Protein AF-A0AAD7F3V3-F1 (afdb_monomer)

Structure (mmCIF, N/CA/C/O backbone):
data_AF-A0AAD7F3V3-F1
#
_entry.id   AF-A0AAD7F3V3-F1
#
loop_
_atom_site.group_PDB
_atom_site.id
_atom_site.type_symbol
_atom_site.label_atom_id
_atom_site.label_alt_id
_atom_site.label_comp_id
_atom_site.label_asym_id
_atom_site.label_entity_id
_atom_site.label_seq_id
_atom_site.pdbx_PDB_ins_code
_atom_site.Cartn_x
_atom_site.Cartn_y
_atom_site.Cartn_z
_atom_site.occupancy
_atom_site.B_iso_or_equiv
_atom_site.auth_seq_id
_atom_site.auth_comp_id
_atom_site.auth_asym_id
_atom_site.auth_atom_id
_atom_site.pdbx_PDB_model_num
ATOM 1 N N . MET A 1 1 ? -8.382 -15.555 16.719 1.00 51.59 1 MET A N 1
ATOM 2 C CA . MET A 1 1 ? -8.514 -14.874 15.410 1.00 51.59 1 MET A CA 1
ATOM 3 C C . MET A 1 1 ? -9.989 -14.897 15.038 1.00 51.59 1 MET A C 1
ATOM 5 O O . MET A 1 1 ? -10.546 -15.983 14.987 1.00 51.59 1 MET A O 1
ATOM 9 N N . VAL A 1 2 ? -10.644 -13.742 14.883 1.00 50.00 2 VAL A N 1
ATOM 10 C CA . VAL A 1 2 ? -12.061 -13.703 14.480 1.00 50.00 2 VAL A CA 1
ATOM 11 C C . VAL A 1 2 ? -12.096 -13.757 12.959 1.00 50.00 2 VAL A C 1
ATOM 13 O O . VAL A 1 2 ? -11.713 -12.795 12.300 1.00 50.00 2 VAL A O 1
ATOM 16 N N . VAL A 1 3 ? -12.481 -14.906 12.408 1.00 60.19 3 VAL A N 1
ATOM 17 C CA . VAL A 1 3 ? -12.817 -15.009 10.986 1.00 60.19 3 VAL A CA 1
ATOM 18 C C . VAL A 1 3 ? -14.162 -14.300 10.828 1.00 60.19 3 VAL A C 1
ATOM 20 O O . VAL A 1 3 ? -15.109 -14.680 11.523 1.00 60.19 3 VAL A O 1
ATOM 23 N N . PRO A 1 4 ? -14.272 -13.238 10.011 1.00 61.53 4 PRO A N 1
ATOM 24 C CA . PRO A 1 4 ? -15.560 -12.595 9.810 1.00 61.53 4 PRO A CA 1
ATOM 25 C C . PRO A 1 4 ? -16.549 -13.609 9.258 1.00 61.53 4 PRO A C 1
ATOM 27 O O . PRO A 1 4 ? -16.180 -14.497 8.492 1.00 61.53 4 PRO A O 1
ATOM 30 N N . ASN A 1 5 ? -17.806 -13.476 9.674 1.00 68.00 5 ASN A N 1
ATOM 31 C CA . ASN A 1 5 ? -18.867 -14.352 9.214 1.00 68.00 5 ASN A CA 1
ATOM 32 C C . ASN A 1 5 ? -19.042 -14.165 7.699 1.00 68.00 5 ASN A C 1
ATOM 34 O O . ASN A 1 5 ? -19.614 -13.175 7.237 1.00 68.00 5 ASN A O 1
ATOM 38 N N . VAL A 1 6 ? -18.487 -15.116 6.955 1.00 67.06 6 VAL A N 1
ATOM 39 C CA . VAL A 1 6 ? -18.359 -15.076 5.501 1.00 67.06 6 VAL A CA 1
ATOM 40 C C . VAL A 1 6 ? -19.720 -15.086 4.815 1.00 67.06 6 VAL A C 1
ATOM 42 O O . VAL A 1 6 ? -19.888 -14.469 3.766 1.00 67.06 6 VAL A O 1
ATOM 45 N N . ASP A 1 7 ? -20.711 -15.696 5.463 1.00 69.44 7 ASP A N 1
ATOM 46 C CA . ASP A 1 7 ? -22.065 -15.879 4.941 1.00 69.44 7 ASP A CA 1
ATOM 47 C C . ASP A 1 7 ? -22.829 -14.553 4.800 1.00 69.44 7 ASP A C 1
ATOM 49 O O . ASP A 1 7 ? -23.869 -14.491 4.147 1.00 69.44 7 ASP A O 1
ATOM 53 N N . LYS A 1 8 ? -22.318 -13.467 5.397 1.00 70.31 8 LYS A N 1
ATOM 54 C CA . LYS A 1 8 ? -22.903 -12.120 5.299 1.00 70.31 8 LYS A CA 1
ATOM 55 C C . LYS A 1 8 ? -22.307 -11.267 4.180 1.00 70.31 8 LYS A C 1
ATOM 57 O O . LYS A 1 8 ? -22.739 -10.128 3.993 1.00 70.31 8 LYS A O 1
ATOM 62 N N . LEU A 1 9 ? -21.308 -11.768 3.456 1.00 67.94 9 LEU A N 1
ATOM 63 C CA . LEU A 1 9 ? -20.655 -11.007 2.396 1.00 67.94 9 LEU A CA 1
ATOM 64 C C . LEU A 1 9 ? -21.449 -11.153 1.098 1.00 67.94 9 LEU A C 1
ATOM 66 O O . LEU A 1 9 ? -21.538 -12.223 0.509 1.00 67.94 9 LEU A O 1
ATOM 70 N N . THR A 1 10 ? -22.036 -10.047 0.649 1.00 70.81 10 THR A N 1
ATOM 71 C CA . THR A 1 10 ? -22.870 -9.997 -0.562 1.00 70.81 10 THR A CA 1
ATOM 72 C C . THR A 1 10 ? -22.063 -9.919 -1.856 1.00 70.81 10 THR A C 1
ATOM 74 O O . THR A 1 10 ? -22.628 -10.055 -2.939 1.00 70.81 10 THR A O 1
ATOM 77 N N . VAL A 1 11 ? -20.750 -9.695 -1.765 1.00 69.56 11 VAL A N 1
ATOM 78 C CA . VAL A 1 11 ? -19.864 -9.570 -2.923 1.00 69.56 11 VAL A CA 1
ATOM 79 C C . VAL A 1 11 ? -19.000 -10.820 -3.035 1.00 69.56 11 VAL A C 1
ATOM 81 O O . VAL A 1 11 ? -18.334 -11.168 -2.061 1.00 69.56 11 VAL A O 1
ATOM 84 N N . PRO A 1 12 ? -18.970 -11.487 -4.202 1.00 69.44 12 PRO A N 1
ATOM 85 C CA . PRO A 1 12 ? -18.077 -12.612 -4.412 1.00 69.44 12 PRO A CA 1
ATOM 86 C C . PRO A 1 12 ? -16.629 -12.115 -4.432 1.00 69.44 12 PRO A C 1
ATOM 88 O O . PRO A 1 12 ? -16.269 -11.251 -5.230 1.00 69.44 12 PRO A O 1
ATOM 91 N N . PHE A 1 13 ? -15.784 -12.678 -3.575 1.00 72.44 13 PHE A N 1
ATOM 92 C CA . PHE A 1 13 ? -14.337 -12.500 -3.648 1.00 72.44 13 PHE A CA 1
ATOM 93 C C . PHE A 1 13 ? -13.635 -13.844 -3.493 1.00 72.44 13 PHE A C 1
ATOM 95 O O . PHE A 1 13 ? -14.134 -14.769 -2.852 1.00 72.44 13 PHE A O 1
ATOM 102 N N . THR A 1 14 ? -12.471 -13.963 -4.122 1.00 72.50 14 THR A N 1
ATOM 103 C CA . THR A 1 14 ? -11.704 -15.206 -4.120 1.00 72.50 14 THR A CA 1
ATOM 104 C C . THR A 1 14 ? -11.003 -15.395 -2.779 1.00 72.50 14 THR A C 1
ATOM 106 O O . THR A 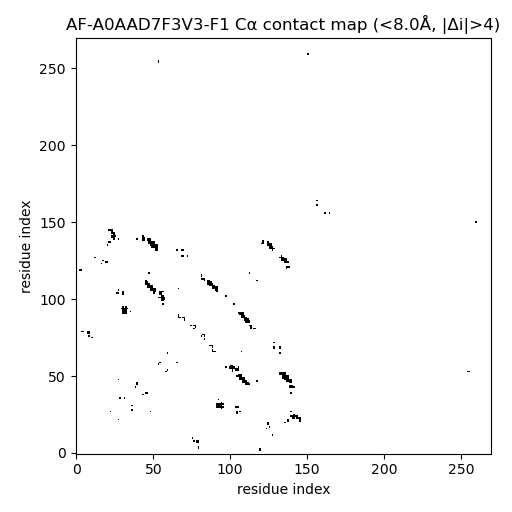1 14 ? -10.124 -14.613 -2.413 1.00 72.50 14 THR A O 1
ATOM 109 N N . PHE A 1 15 ? -11.333 -16.482 -2.085 1.00 69.56 15 PHE A N 1
ATOM 110 C CA . PHE A 1 15 ? -10.556 -16.982 -0.954 1.00 69.56 15 PHE A CA 1
ATOM 111 C C . PHE A 1 15 ? -9.360 -17.773 -1.471 1.00 69.56 15 PHE A C 1
ATOM 113 O O . PHE A 1 15 ? -9.452 -18.972 -1.722 1.00 69.56 15 PHE A O 1
ATOM 120 N N . ALA A 1 16 ? -8.237 -17.090 -1.660 1.00 73.44 16 ALA A N 1
ATOM 121 C CA . ALA A 1 16 ? -6.978 -17.722 -2.021 1.00 73.44 16 ALA A CA 1
ATOM 122 C C . ALA A 1 16 ? -5.858 -17.239 -1.099 1.00 73.44 16 ALA A C 1
ATOM 124 O O . ALA A 1 16 ? -5.823 -16.078 -0.690 1.00 73.44 16 ALA A O 1
ATOM 125 N N . ILE A 1 17 ? -4.939 -18.150 -0.781 1.00 69.69 17 ILE A N 1
ATOM 126 C CA . ILE A 1 17 ? -3.721 -17.833 -0.042 1.00 69.69 17 ILE A CA 1
ATOM 127 C C . ILE A 1 17 ? -2.696 -17.353 -1.064 1.00 69.69 17 ILE A C 1
ATOM 129 O O . ILE A 1 17 ? -2.211 -18.133 -1.882 1.00 69.69 17 ILE A O 1
ATOM 133 N N . TYR A 1 18 ? -2.373 -16.066 -1.018 1.00 76.19 18 TYR A N 1
ATOM 134 C CA . TYR A 1 18 ? -1.285 -15.496 -1.804 1.00 76.19 18 TYR A CA 1
ATOM 135 C C . TYR A 1 18 ? -0.019 -15.393 -0.946 1.00 76.19 18 TYR A C 1
ATOM 137 O O . TYR A 1 18 ? -0.123 -15.177 0.267 1.00 76.19 18 TYR A O 1
ATOM 145 N N . PRO A 1 19 ? 1.184 -15.525 -1.540 1.00 79.12 19 PRO A N 1
ATOM 146 C CA . PRO A 1 19 ? 2.421 -15.186 -0.852 1.00 79.12 19 PRO A CA 1
ATOM 147 C C . PRO A 1 19 ? 2.334 -13.775 -0.281 1.00 79.12 19 PRO A C 1
ATOM 149 O O . PRO A 1 19 ? 1.867 -12.853 -0.958 1.00 79.12 19 PRO A O 1
ATOM 152 N N . ARG A 1 20 ? 2.787 -13.602 0.964 1.00 82.31 20 ARG A N 1
ATOM 153 C CA . ARG A 1 20 ? 2.720 -12.293 1.598 1.00 82.31 20 ARG A CA 1
ATOM 154 C C . ARG A 1 20 ? 3.702 -11.342 0.931 1.00 82.31 20 ARG A C 1
ATOM 156 O O . ARG A 1 20 ? 4.910 -11.533 0.998 1.00 82.31 20 ARG A O 1
ATOM 163 N N . VAL A 1 21 ? 3.175 -10.289 0.322 1.00 87.88 21 VAL A N 1
ATOM 164 C CA . VAL A 1 21 ? 3.951 -9.128 -0.108 1.00 87.88 21 VAL A CA 1
ATOM 165 C C . VAL A 1 21 ? 4.369 -8.321 1.113 1.00 87.88 21 VAL A C 1
ATOM 167 O O . VAL A 1 21 ? 3.545 -7.850 1.892 1.00 87.88 21 VAL A O 1
ATOM 170 N N . VAL A 1 22 ? 5.669 -8.160 1.283 1.00 89.25 22 VAL A N 1
ATOM 171 C CA . VAL A 1 22 ? 6.245 -7.429 2.404 1.00 89.25 22 VAL A CA 1
ATOM 172 C C . VAL A 1 22 ? 7.015 -6.255 1.815 1.00 89.25 22 VAL A C 1
ATOM 174 O O . VAL A 1 22 ? 7.929 -6.448 1.017 1.00 89.25 22 VAL A O 1
ATOM 177 N N . ILE A 1 23 ? 6.603 -5.033 2.157 1.00 91.56 23 ILE A N 1
ATOM 178 C CA . ILE A 1 23 ? 7.261 -3.798 1.717 1.00 91.56 23 ILE A CA 1
ATOM 179 C C . ILE A 1 23 ? 7.822 -3.115 2.968 1.00 91.56 23 ILE A C 1
ATOM 181 O O . ILE A 1 23 ? 7.042 -2.844 3.882 1.00 91.56 23 ILE A O 1
ATOM 185 N N . PRO A 1 24 ? 9.135 -2.820 3.031 1.00 93.69 24 PRO A N 1
ATOM 186 C CA . PRO A 1 24 ? 9.732 -2.183 4.196 1.00 93.69 24 PRO A CA 1
ATOM 187 C C . PRO A 1 24 ? 9.086 -0.836 4.494 1.00 93.69 24 PRO A C 1
ATOM 189 O O . PRO A 1 24 ? 8.730 -0.090 3.575 1.00 93.69 24 PRO A O 1
ATOM 192 N N . PHE A 1 25 ? 9.035 -0.474 5.773 1.00 95.44 25 PHE A N 1
ATOM 193 C CA . PHE A 1 25 ? 8.479 0.801 6.223 1.00 95.44 25 PHE A CA 1
ATOM 194 C C . PHE A 1 25 ? 9.089 2.004 5.493 1.00 95.44 25 PHE A C 1
ATOM 196 O O . PHE A 1 25 ? 8.363 2.854 4.983 1.00 95.44 25 PHE A O 1
ATOM 203 N N . GLY A 1 26 ? 10.418 2.041 5.347 1.00 93.88 26 GLY A N 1
ATOM 204 C CA . GLY A 1 26 ? 11.096 3.098 4.591 1.00 93.88 26 GLY A CA 1
ATOM 205 C C . GLY A 1 26 ? 10.637 3.180 3.130 1.00 93.88 26 GLY A C 1
ATOM 206 O O . GLY A 1 26 ? 10.378 4.270 2.626 1.00 93.88 26 GLY A O 1
ATOM 207 N N . ALA A 1 27 ? 10.453 2.033 2.471 1.00 92.38 27 ALA A N 1
ATOM 208 C CA . ALA A 1 27 ? 10.020 1.976 1.077 1.00 92.38 27 ALA A CA 1
ATOM 209 C C . ALA A 1 27 ? 8.575 2.464 0.890 1.00 92.38 27 ALA A C 1
ATOM 211 O O . ALA A 1 27 ? 8.305 3.175 -0.078 1.00 92.38 27 ALA A O 1
ATOM 212 N N . LEU A 1 28 ? 7.672 2.160 1.831 1.00 94.00 28 LEU A N 1
ATOM 213 C CA . LEU A 1 28 ? 6.306 2.699 1.824 1.00 94.00 28 LEU A CA 1
ATOM 214 C C . LEU A 1 28 ? 6.299 4.234 1.947 1.00 94.00 28 LEU A C 1
ATOM 216 O O . LEU A 1 28 ? 5.485 4.911 1.324 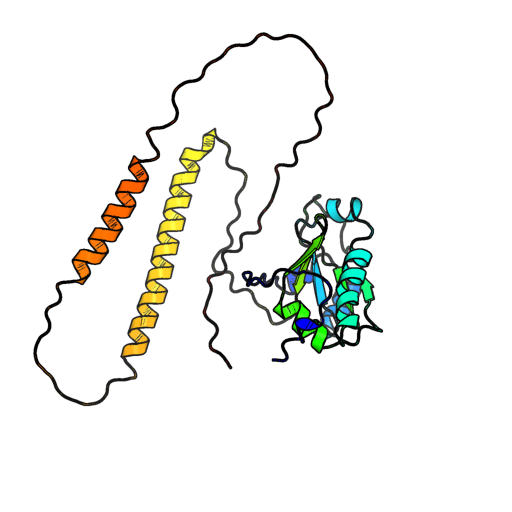1.00 94.00 28 LEU A O 1
ATOM 220 N N . LEU A 1 29 ? 7.224 4.810 2.715 1.00 95.12 29 LEU A N 1
ATOM 221 C CA . LEU A 1 29 ? 7.259 6.253 2.975 1.00 95.12 29 LEU A CA 1
ATOM 222 C C . LEU A 1 29 ? 8.015 7.074 1.919 1.00 95.12 29 LEU A C 1
ATOM 224 O O . LEU A 1 29 ? 7.888 8.300 1.908 1.00 95.12 29 LEU A O 1
ATOM 228 N N . ASN A 1 30 ? 8.795 6.438 1.040 1.00 92.00 30 ASN A N 1
ATOM 229 C CA . ASN A 1 30 ? 9.709 7.130 0.122 1.00 92.00 30 ASN A CA 1
ATOM 230 C C . ASN A 1 30 ? 9.020 8.163 -0.783 1.00 92.00 30 ASN A C 1
ATOM 232 O O . ASN A 1 30 ? 9.589 9.222 -1.048 1.00 92.00 30 ASN A O 1
ATOM 236 N N . ASN A 1 31 ? 7.789 7.885 -1.214 1.00 90.56 31 ASN A N 1
ATOM 237 C CA . ASN A 1 31 ? 7.046 8.756 -2.127 1.00 90.56 31 ASN A CA 1
ATOM 238 C C . ASN A 1 31 ? 6.122 9.759 -1.422 1.00 90.56 31 ASN A C 1
ATOM 240 O O . ASN A 1 31 ? 5.527 10.612 -2.084 1.00 90.56 31 ASN A O 1
ATOM 244 N N . LEU A 1 32 ? 6.013 9.696 -0.093 1.00 93.81 32 LEU A N 1
ATOM 245 C CA . LEU A 1 32 ? 5.119 10.552 0.679 1.00 93.81 32 LEU A CA 1
ATOM 246 C C . LEU A 1 32 ? 5.796 11.859 1.093 1.00 93.81 32 LEU A C 1
ATOM 248 O O . LEU A 1 32 ? 6.972 11.895 1.477 1.00 93.81 32 LEU A O 1
ATOM 252 N N . SER A 1 33 ? 5.015 12.937 1.074 1.00 95.50 33 SER A N 1
ATOM 253 C CA . SER A 1 33 ? 5.393 14.246 1.603 1.00 95.50 33 SER A CA 1
ATOM 254 C C . SER A 1 33 ? 5.891 14.136 3.042 1.00 95.50 33 SER A C 1
ATOM 256 O O . SER A 1 33 ? 5.522 13.222 3.787 1.00 95.50 33 SER A O 1
ATOM 258 N N . GLU A 1 34 ? 6.721 15.086 3.459 1.00 96.75 34 GLU A N 1
ATOM 259 C CA . GLU A 1 34 ? 7.261 15.109 4.818 1.00 96.75 34 GLU A CA 1
ATOM 260 C C . GLU A 1 34 ? 6.150 15.193 5.875 1.00 96.75 34 GLU A C 1
ATOM 262 O O . GLU A 1 34 ? 6.189 14.471 6.865 1.00 96.75 34 GLU A O 1
ATOM 267 N N . VAL A 1 35 ? 5.089 15.963 5.611 1.00 97.00 35 VAL A N 1
ATOM 268 C CA . VAL A 1 35 ? 3.927 16.081 6.506 1.00 97.00 35 VAL A CA 1
ATOM 269 C C . VAL A 1 35 ? 3.233 14.730 6.718 1.00 97.00 35 VAL A C 1
ATOM 271 O O . VAL A 1 35 ? 2.957 14.355 7.858 1.00 97.00 35 VAL A O 1
ATOM 274 N N . GLN A 1 36 ? 2.958 13.979 5.646 1.00 96.62 36 GLN A N 1
ATOM 275 C CA . GLN A 1 36 ? 2.353 12.643 5.759 1.00 96.62 36 GLN A CA 1
ATOM 276 C C . GLN A 1 36 ? 3.310 11.652 6.426 1.00 96.62 36 GLN A C 1
ATOM 278 O O . GLN A 1 36 ? 2.905 10.909 7.317 1.00 96.62 36 GLN A O 1
ATOM 283 N N . THR A 1 37 ? 4.587 11.691 6.041 1.00 97.06 37 THR A N 1
ATOM 284 C CA . THR A 1 37 ? 5.638 10.835 6.603 1.00 97.06 37 THR A CA 1
ATOM 285 C C . THR A 1 37 ? 5.745 11.016 8.117 1.00 97.06 37 THR A C 1
ATOM 287 O O . THR A 1 37 ? 5.760 10.030 8.848 1.00 97.06 37 THR A O 1
ATOM 290 N N . SER A 1 38 ? 5.777 12.258 8.603 1.00 97.88 38 SER A N 1
ATOM 291 C CA . SER A 1 38 ? 5.880 12.569 10.032 1.00 97.88 38 SER A CA 1
ATOM 292 C C . SER A 1 38 ? 4.649 12.114 10.815 1.00 97.88 38 SER A C 1
ATOM 294 O O . SER A 1 38 ? 4.797 11.547 11.896 1.00 97.88 38 SER A O 1
ATOM 296 N N . LYS A 1 39 ? 3.439 12.276 10.258 1.00 98.00 39 LYS A N 1
ATOM 297 C CA . LYS A 1 39 ? 2.202 11.767 10.878 1.00 98.00 39 LYS A CA 1
ATOM 298 C C . LYS A 1 39 ? 2.211 10.243 11.007 1.00 98.00 39 LYS A C 1
ATOM 300 O O . LYS A 1 39 ? 1.930 9.730 12.087 1.00 98.00 39 LYS A O 1
ATOM 305 N N . ILE A 1 40 ? 2.584 9.536 9.938 1.00 97.69 40 ILE A N 1
ATOM 306 C CA . ILE A 1 40 ? 2.642 8.068 9.937 1.00 97.69 40 ILE A CA 1
ATOM 307 C C . ILE A 1 40 ? 3.725 7.571 10.896 1.00 97.69 40 ILE A C 1
ATOM 309 O O . ILE A 1 40 ? 3.473 6.663 11.676 1.00 97.69 40 ILE A O 1
ATOM 313 N N . LYS A 1 41 ? 4.913 8.186 10.903 1.00 97.81 41 LYS A N 1
ATOM 314 C CA . LYS A 1 41 ? 5.986 7.825 11.844 1.00 97.81 41 LYS A CA 1
ATOM 315 C C . LYS A 1 41 ? 5.590 8.023 13.305 1.00 97.81 41 LYS A C 1
ATOM 317 O O . LYS A 1 41 ? 6.001 7.229 14.141 1.00 97.81 41 LYS A O 1
ATOM 322 N N . ALA A 1 42 ? 4.808 9.059 13.611 1.00 98.25 42 ALA A N 1
ATOM 323 C CA . ALA A 1 42 ? 4.367 9.326 14.976 1.00 98.25 42 ALA A CA 1
ATOM 324 C C . ALA A 1 42 ? 3.375 8.272 15.494 1.00 98.25 42 ALA A C 1
ATOM 326 O O . ALA A 1 42 ? 3.406 7.948 16.679 1.00 98.25 42 ALA A O 1
ATOM 327 N N . LYS A 1 43 ? 2.491 7.755 14.629 1.00 97.94 43 LYS A N 1
ATOM 328 C CA . LYS A 1 43 ? 1.453 6.778 14.999 1.00 97.94 43 LYS A CA 1
ATOM 329 C C . LYS A 1 43 ? 1.195 5.768 13.874 1.00 97.94 43 LYS A C 1
ATOM 331 O O . LYS A 1 43 ? 0.140 5.815 13.249 1.00 97.94 43 LYS A O 1
ATOM 336 N N . PRO A 1 44 ? 2.127 4.848 13.590 1.00 97.56 44 PRO A N 1
ATOM 337 C CA . PRO A 1 44 ? 2.044 3.992 12.404 1.00 97.56 44 PRO A CA 1
ATOM 338 C C . PRO A 1 44 ? 0.823 3.060 12.406 1.00 97.56 44 PRO A C 1
ATOM 340 O O . PRO A 1 44 ? 0.306 2.729 11.344 1.00 97.56 44 PRO A O 1
ATOM 343 N N . THR A 1 45 ? 0.317 2.693 13.585 1.00 96.94 45 THR A N 1
ATOM 344 C CA . THR A 1 45 ? -0.866 1.837 13.768 1.00 96.94 45 THR A CA 1
ATOM 345 C C . THR A 1 45 ? -2.184 2.487 13.358 1.00 96.94 45 THR A C 1
ATOM 347 O O . THR A 1 45 ? -3.143 1.767 13.089 1.00 96.94 45 THR A O 1
ATOM 350 N N . ASP A 1 46 ? -2.240 3.820 13.292 1.00 96.69 46 ASP A N 1
ATOM 351 C CA . ASP A 1 46 ? -3.455 4.570 12.937 1.00 96.69 46 ASP A CA 1
ATOM 352 C C . ASP A 1 46 ? -3.675 4.621 11.413 1.00 96.69 46 ASP A C 1
ATOM 354 O O . ASP A 1 46 ? -4.706 5.104 10.935 1.00 96.69 46 ASP A O 1
ATOM 358 N N . PHE A 1 47 ? -2.699 4.126 10.644 1.00 97.69 47 PHE A N 1
ATOM 359 C CA . PHE A 1 47 ? -2.685 4.157 9.190 1.00 97.69 47 PHE A CA 1
ATOM 360 C C . PHE A 1 47 ? -2.575 2.743 8.617 1.00 97.69 47 PHE A C 1
ATOM 362 O O . PHE A 1 47 ? -1.871 1.879 9.143 1.00 97.69 47 PHE A O 1
ATOM 369 N N . LEU A 1 48 ? -3.212 2.524 7.470 1.00 97.50 48 LEU A N 1
ATOM 370 C CA . LEU A 1 48 ? -3.005 1.338 6.643 1.00 97.50 48 LEU A CA 1
ATOM 371 C C . LEU A 1 48 ? -2.582 1.765 5.239 1.00 97.50 48 LEU A C 1
ATOM 373 O O . LEU A 1 48 ? -3.165 2.683 4.656 1.00 97.50 48 LEU A O 1
ATOM 377 N N . ALA A 1 49 ? -1.570 1.101 4.691 1.00 97.31 49 ALA A N 1
ATOM 378 C CA . ALA A 1 49 ? -1.142 1.305 3.318 1.00 97.31 49 ALA A CA 1
ATOM 379 C C . ALA A 1 49 ? -1.993 0.443 2.383 1.00 97.31 49 ALA A C 1
ATOM 381 O O . ALA A 1 49 ? -2.028 -0.779 2.507 1.00 97.31 49 ALA A O 1
ATOM 382 N N . ILE A 1 50 ? -2.642 1.080 1.418 1.00 96.69 50 ILE A N 1
ATOM 383 C CA . ILE A 1 50 ? -3.294 0.421 0.292 1.00 96.69 50 ILE A CA 1
ATOM 384 C C . ILE A 1 50 ? -2.379 0.602 -0.915 1.00 96.69 50 ILE A C 1
ATOM 386 O O . ILE A 1 50 ? -2.166 1.723 -1.364 1.00 96.69 50 ILE A O 1
ATOM 390 N N . VAL A 1 51 ? -1.804 -0.479 -1.428 1.00 95.06 51 VAL A N 1
ATOM 391 C CA . VAL A 1 51 ? -0.818 -0.466 -2.514 1.00 95.06 51 VAL A CA 1
ATOM 392 C C . VAL A 1 51 ? -1.451 -1.081 -3.756 1.00 95.06 51 VAL A C 1
ATOM 394 O O . VAL A 1 51 ? -1.499 -2.310 -3.856 1.00 95.06 51 VAL A O 1
ATOM 397 N N . PRO A 1 52 ? -1.979 -0.277 -4.695 1.00 94.25 52 PRO A N 1
ATOM 398 C CA . PRO A 1 52 ? -2.513 -0.828 -5.926 1.00 94.25 52 PRO A CA 1
ATOM 399 C C . PRO A 1 52 ? -1.433 -1.574 -6.729 1.00 94.25 52 PRO A C 1
ATOM 401 O O . PRO A 1 52 ? -0.235 -1.327 -6.598 1.00 94.25 52 PRO A O 1
ATOM 404 N N . HIS A 1 53 ? -1.846 -2.532 -7.549 1.00 89.81 53 HIS A N 1
ATOM 405 C CA . HIS A 1 53 ? -0.943 -3.261 -8.435 1.00 89.81 53 HIS A CA 1
ATOM 406 C C . HIS A 1 53 ? -0.685 -2.441 -9.696 1.00 89.81 53 HIS A C 1
ATOM 408 O O . HIS A 1 53 ? -1.526 -1.645 -10.111 1.00 89.81 53 HIS A O 1
ATOM 414 N N . SER A 1 54 ? 0.475 -2.660 -10.319 1.00 80.06 54 SER A N 1
ATOM 415 C CA . SER A 1 54 ? 0.888 -1.943 -11.535 1.00 80.06 54 SER A CA 1
ATOM 416 C C . SER A 1 54 ? 0.902 -0.418 -11.357 1.00 80.06 54 SER A C 1
ATOM 418 O O . SER A 1 54 ? 0.665 0.339 -12.299 1.00 80.06 54 SER A O 1
ATOM 420 N N . THR A 1 55 ? 1.170 0.043 -10.132 1.00 71.56 55 THR A N 1
ATOM 421 C CA . THR A 1 55 ? 1.163 1.469 -9.812 1.00 71.56 55 THR A CA 1
ATOM 422 C C . THR A 1 55 ? 2.364 2.192 -10.373 1.00 71.56 55 THR A C 1
ATOM 424 O O . THR A 1 55 ? 3.479 1.680 -10.406 1.00 71.56 55 THR A O 1
ATOM 427 N N . GLY A 1 56 ? 2.114 3.445 -10.710 1.00 81.88 56 GLY A N 1
ATOM 428 C CA . GLY A 1 56 ? 3.098 4.440 -11.067 1.00 81.88 56 GLY A CA 1
ATOM 429 C C . GLY A 1 56 ? 2.372 5.752 -11.319 1.00 81.88 56 GLY A C 1
ATOM 430 O O . GLY A 1 56 ? 1.152 5.847 -11.165 1.00 81.88 56 GLY A O 1
ATOM 431 N N . ARG A 1 57 ? 3.096 6.774 -11.763 1.00 84.62 57 ARG A N 1
ATOM 432 C CA . ARG A 1 57 ? 2.496 8.068 -12.103 1.00 84.62 57 ARG A CA 1
ATOM 433 C C . ARG A 1 57 ? 1.339 7.926 -13.099 1.00 84.62 57 ARG A C 1
ATOM 435 O O . ARG A 1 57 ? 0.320 8.593 -12.937 1.00 84.62 57 ARG A O 1
ATOM 442 N N . LEU A 1 58 ? 1.510 7.081 -14.119 1.00 86.44 58 LEU A N 1
ATOM 443 C CA . LEU A 1 58 ? 0.528 6.925 -15.195 1.00 86.44 58 LEU A CA 1
ATOM 444 C C . LEU A 1 58 ? -0.806 6.388 -14.663 1.00 86.44 58 LEU A C 1
ATOM 446 O O . LEU A 1 58 ? -1.860 6.919 -14.997 1.00 86.44 58 LEU A O 1
ATOM 450 N N . PHE A 1 59 ? -0.747 5.429 -13.737 1.00 89.00 59 PHE A N 1
ATOM 451 C CA . PHE A 1 59 ? -1.927 4.849 -13.102 1.00 89.00 59 PHE A CA 1
ATOM 452 C C . PHE A 1 59 ? -2.815 5.920 -12.443 1.00 89.00 59 PHE A C 1
ATOM 454 O O . PHE A 1 59 ? -4.016 5.966 -12.690 1.00 89.00 59 PHE A O 1
ATOM 461 N N . TYR A 1 60 ? -2.243 6.852 -11.672 1.00 88.56 60 TYR A N 1
ATOM 462 C CA . TYR A 1 60 ? -3.027 7.918 -11.021 1.00 88.56 60 TYR A CA 1
ATOM 463 C C . TYR A 1 60 ? -3.514 9.001 -11.987 1.00 88.56 60 TYR A C 1
ATOM 465 O O . TYR A 1 60 ? -4.485 9.701 -11.692 1.00 88.56 60 TYR A O 1
ATOM 473 N N . GLN A 1 61 ? -2.862 9.157 -13.140 1.00 89.69 61 GLN A N 1
ATOM 474 C CA . GLN A 1 61 ? -3.333 10.056 -14.193 1.00 89.69 61 GLN A CA 1
ATOM 475 C C . GLN A 1 61 ? -4.567 9.486 -14.898 1.00 89.69 61 GLN A C 1
ATOM 477 O O . GLN A 1 61 ? -5.515 10.232 -15.156 1.00 89.69 61 GLN A O 1
AT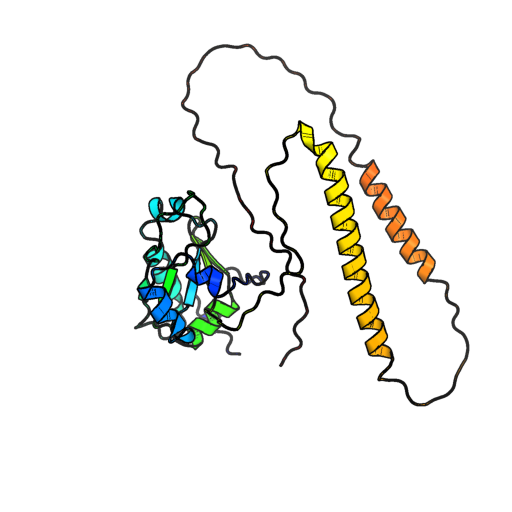OM 482 N N . GLU A 1 62 ? -4.564 8.179 -15.161 1.00 91.69 62 GLU A N 1
ATOM 483 C CA . GLU A 1 62 ? -5.659 7.450 -15.811 1.00 91.69 62 GLU A CA 1
ATOM 484 C C . GLU A 1 62 ? -6.813 7.133 -14.845 1.00 91.69 62 GLU A C 1
ATOM 486 O O . GLU A 1 62 ? -7.977 7.073 -15.251 1.00 91.69 62 GLU A O 1
ATOM 491 N N . HIS A 1 63 ? -6.516 6.980 -13.552 1.00 91.69 63 HIS A N 1
ATOM 492 C CA . HIS A 1 63 ? -7.467 6.561 -12.521 1.00 91.69 63 HIS A CA 1
ATOM 493 C C . HIS A 1 63 ? -7.503 7.538 -11.338 1.00 91.69 63 HIS A C 1
ATOM 495 O O . HIS A 1 63 ? -7.241 7.185 -10.185 1.00 91.69 63 HIS A O 1
ATOM 501 N N . LYS A 1 64 ? -7.886 8.789 -11.622 1.00 91.44 64 LYS A N 1
ATOM 502 C CA . LYS A 1 64 ? -7.947 9.890 -10.638 1.00 91.44 64 LYS A CA 1
ATOM 503 C C . LYS A 1 64 ? -8.830 9.610 -9.414 1.00 91.44 64 LYS A C 1
ATOM 505 O O . LYS A 1 64 ? -8.621 10.225 -8.377 1.00 91.44 64 LYS A O 1
ATOM 510 N N . TYR A 1 65 ? -9.789 8.692 -9.534 1.00 94.44 65 TYR A N 1
ATOM 511 C CA . TYR A 1 65 ? -10.757 8.349 -8.488 1.00 94.44 65 TYR A CA 1
ATOM 512 C C . TYR A 1 65 ? -10.465 7.007 -7.800 1.00 94.44 65 TYR A C 1
ATOM 514 O O . TYR A 1 65 ? -11.332 6.468 -7.118 1.00 94.44 65 TYR A O 1
ATOM 522 N N . THR A 1 66 ? -9.248 6.464 -7.932 1.00 93.00 66 THR A N 1
ATOM 523 C CA . THR A 1 66 ? -8.902 5.156 -7.340 1.00 93.00 66 THR A CA 1
ATOM 524 C C . THR A 1 66 ? -9.135 5.109 -5.825 1.00 93.00 66 THR A C 1
ATOM 526 O O . THR A 1 66 ? -9.540 4.081 -5.289 1.00 93.00 66 THR A O 1
ATOM 529 N N . ASN A 1 67 ? -8.914 6.218 -5.115 1.00 94.56 67 ASN A N 1
ATOM 530 C CA . ASN A 1 67 ? -9.204 6.308 -3.683 1.00 94.56 67 ASN A CA 1
ATOM 531 C C . ASN A 1 67 ? -10.703 6.139 -3.380 1.00 94.56 67 ASN A C 1
ATOM 533 O O . ASN A 1 67 ? -11.050 5.467 -2.412 1.00 94.56 67 ASN A O 1
ATOM 537 N N . HIS A 1 68 ? -11.589 6.690 -4.218 1.00 95.38 68 HIS A N 1
ATOM 538 C CA . HIS A 1 68 ? -13.035 6.504 -4.089 1.00 95.38 68 HIS A CA 1
ATOM 539 C C . HIS A 1 68 ? -13.456 5.067 -4.390 1.00 95.38 68 HIS A C 1
ATOM 541 O O . HIS A 1 68 ? -14.300 4.530 -3.673 1.00 95.38 68 HIS A O 1
ATOM 547 N N . ASP A 1 69 ? -12.855 4.432 -5.396 1.00 94.88 69 ASP A N 1
ATOM 548 C CA . ASP A 1 69 ? -13.130 3.030 -5.727 1.00 94.88 69 ASP A CA 1
ATOM 549 C C . ASP A 1 69 ? -12.707 2.102 -4.578 1.00 94.88 69 ASP A C 1
ATOM 551 O O . ASP A 1 69 ? -13.485 1.250 -4.142 1.00 94.88 69 ASP A O 1
ATOM 555 N N . ALA A 1 70 ? -11.510 2.320 -4.021 1.00 95.00 70 ALA A N 1
ATOM 556 C CA . ALA A 1 70 ? -11.024 1.592 -2.851 1.00 95.00 70 ALA A CA 1
ATOM 557 C C . ALA A 1 70 ? -11.922 1.819 -1.623 1.00 95.00 70 ALA A C 1
ATOM 559 O O . ALA A 1 70 ? -12.276 0.861 -0.937 1.00 95.00 70 ALA A O 1
ATOM 560 N N . LEU A 1 71 ? -12.344 3.064 -1.367 1.00 95.31 71 LEU A N 1
ATOM 561 C CA . LEU A 1 71 ? -13.229 3.398 -0.247 1.00 95.31 71 LEU A CA 1
ATOM 562 C C . LEU A 1 71 ? -14.599 2.743 -0.399 1.00 95.31 71 LEU A C 1
ATOM 564 O O . LEU A 1 71 ? -15.129 2.192 0.562 1.00 95.31 71 LEU A O 1
ATOM 568 N N . THR A 1 72 ? -15.166 2.800 -1.602 1.00 93.75 72 THR A N 1
ATOM 569 C CA . THR A 1 72 ? -16.461 2.188 -1.916 1.00 93.75 72 THR A CA 1
ATOM 570 C C . THR A 1 72 ? -16.401 0.689 -1.681 1.00 93.75 72 THR A C 1
ATOM 572 O O . THR A 1 72 ? -17.274 0.155 -1.005 1.00 93.75 72 THR A O 1
ATOM 575 N N . PHE A 1 73 ? -15.339 0.030 -2.151 1.00 92.81 73 PHE A N 1
ATOM 576 C CA . PHE A 1 73 ? -15.117 -1.389 -1.904 1.00 92.81 73 PHE A CA 1
ATOM 577 C C . PHE A 1 73 ? -14.987 -1.707 -0.411 1.00 92.81 73 PHE A C 1
ATOM 579 O O . PHE A 1 73 ? -15.689 -2.576 0.096 1.00 92.81 73 PHE A O 1
ATOM 586 N N . ILE A 1 74 ? -14.149 -0.972 0.326 1.00 93.19 74 ILE A N 1
ATOM 587 C CA . ILE A 1 74 ? -13.935 -1.218 1.759 1.00 93.19 74 ILE A CA 1
ATOM 588 C C . ILE A 1 74 ? -15.224 -0.995 2.563 1.00 93.19 74 ILE A C 1
ATOM 590 O O . ILE A 1 74 ? -15.510 -1.746 3.496 1.00 93.19 74 ILE A O 1
ATOM 594 N N . LYS A 1 75 ? -16.059 -0.028 2.168 1.00 91.31 75 LYS A N 1
ATOM 595 C CA . LYS A 1 75 ? -17.370 0.214 2.786 1.00 91.31 75 LYS A CA 1
ATOM 596 C C . LYS A 1 75 ? -18.336 -0.960 2.655 1.00 91.31 75 LYS A C 1
ATOM 598 O O . LYS A 1 75 ? -19.227 -1.072 3.493 1.00 91.31 75 LYS A O 1
ATOM 603 N N . ILE A 1 76 ? -18.159 -1.868 1.698 1.00 88.31 76 ILE A N 1
ATOM 604 C CA . ILE A 1 76 ? -18.999 -3.072 1.578 1.00 88.31 76 ILE A CA 1
ATOM 605 C C . ILE A 1 76 ? -18.859 -3.954 2.824 1.00 88.31 76 ILE A C 1
ATOM 607 O O . ILE A 1 76 ? -19.846 -4.513 3.298 1.00 88.31 76 ILE A O 1
ATOM 611 N N . PHE A 1 77 ? -17.675 -3.987 3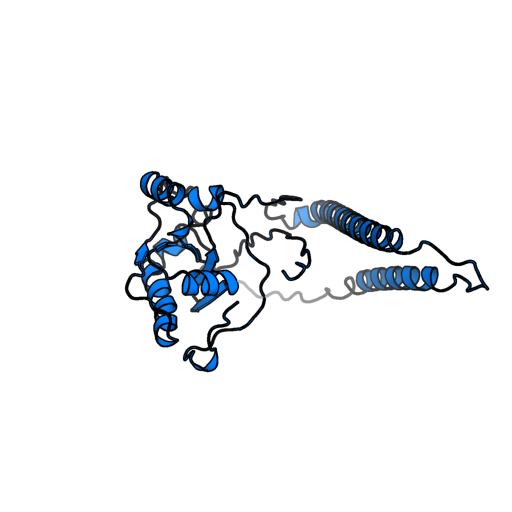.442 1.00 83.75 77 PHE A N 1
ATOM 612 C CA . PHE A 1 77 ? -17.456 -4.732 4.683 1.00 83.75 77 PHE A CA 1
ATOM 613 C C . PHE A 1 77 ? -18.220 -4.150 5.886 1.00 83.75 77 PHE A C 1
ATOM 615 O O . PHE A 1 77 ? -18.381 -4.837 6.892 1.00 83.75 77 PHE A O 1
ATOM 622 N N . SER A 1 78 ? -18.766 -2.930 5.785 1.00 75.50 78 SER A N 1
ATOM 623 C CA . SER A 1 78 ? -19.614 -2.357 6.842 1.00 75.50 78 SER A CA 1
ATOM 624 C C . SER A 1 78 ? -20.939 -3.095 6.973 1.00 75.50 78 SER A C 1
ATOM 626 O O . SER A 1 78 ? -21.456 -3.286 8.073 1.00 75.50 78 SER A O 1
ATOM 628 N N . VAL A 1 79 ? -21.450 -3.585 5.843 1.00 62.41 79 VAL A N 1
ATOM 629 C CA . VAL A 1 79 ? -22.680 -4.376 5.766 1.00 62.41 79 VAL A CA 1
ATOM 630 C C . VAL A 1 79 ? -22.488 -5.737 6.447 1.00 62.41 79 VAL A C 1
ATOM 632 O O . VAL A 1 79 ? -23.442 -6.311 6.964 1.00 62.41 79 VAL A O 1
ATOM 635 N N . ALA A 1 80 ? -21.242 -6.210 6.553 1.00 66.69 80 ALA A N 1
ATOM 636 C CA . ALA A 1 80 ? -20.886 -7.444 7.250 1.00 66.69 80 ALA A CA 1
ATOM 637 C C . ALA A 1 80 ? -20.773 -7.289 8.783 1.00 66.69 80 ALA A C 1
ATOM 639 O O . ALA A 1 80 ? -20.391 -8.239 9.466 1.00 66.69 80 ALA A O 1
ATOM 640 N N . GLY A 1 81 ? -21.130 -6.123 9.339 1.00 69.00 81 GLY A N 1
ATOM 641 C CA . GLY A 1 81 ? -21.151 -5.868 10.784 1.00 69.00 81 GLY A CA 1
ATOM 642 C C . GLY A 1 81 ? -19.892 -5.201 11.342 1.00 69.00 81 GLY A C 1
ATOM 643 O O . GLY A 1 81 ? -19.784 -5.047 12.555 1.00 69.00 81 GLY A O 1
ATOM 644 N N . ILE A 1 82 ? -18.961 -4.778 10.484 1.00 76.69 82 ILE A N 1
ATOM 645 C CA . ILE A 1 82 ? -17.768 -4.028 10.890 1.00 76.69 82 ILE A CA 1
ATOM 646 C C . ILE A 1 82 ? -18.113 -2.531 10.933 1.00 76.69 82 ILE A C 1
ATOM 648 O O . ILE A 1 82 ? -18.692 -1.992 9.993 1.00 76.69 82 ILE A O 1
ATOM 652 N N . ASN A 1 83 ? -17.768 -1.821 12.008 1.00 77.44 83 ASN A N 1
ATOM 653 C CA . ASN A 1 83 ? -18.010 -0.375 12.081 1.00 77.44 83 ASN A CA 1
ATOM 654 C C . ASN A 1 83 ? -17.012 0.393 11.185 1.00 77.44 83 ASN A C 1
ATOM 656 O O . ASN A 1 83 ? -15.803 0.279 11.374 1.00 77.44 83 ASN A O 1
ATOM 660 N N . ILE A 1 84 ? -17.524 1.154 10.206 1.00 79.94 84 ILE A N 1
ATOM 661 C CA . ILE A 1 84 ? -16.751 1.836 9.139 1.00 79.94 84 ILE A CA 1
ATOM 662 C C . ILE A 1 84 ? -17.024 3.358 9.093 1.00 79.94 84 ILE A C 1
ATOM 664 O O . ILE A 1 84 ? -16.633 4.046 8.152 1.00 79.94 84 ILE A O 1
ATOM 668 N N . ARG A 1 85 ? -17.708 3.935 10.091 1.00 75.44 85 ARG A N 1
ATOM 669 C CA . ARG A 1 85 ? -18.199 5.328 9.992 1.00 75.44 85 ARG A CA 1
ATOM 670 C C . ARG A 1 85 ? -17.103 6.381 9.781 1.00 75.44 85 ARG A C 1
ATOM 672 O O . ARG A 1 85 ? -17.373 7.372 9.112 1.00 75.44 85 ARG A O 1
ATOM 679 N N . ASP A 1 86 ? -15.885 6.110 10.241 1.00 88.25 86 ASP A N 1
ATOM 680 C CA . ASP A 1 86 ? -14.799 7.095 10.284 1.00 88.25 86 ASP A CA 1
ATOM 681 C C . ASP A 1 86 ? -13.660 6.806 9.292 1.00 88.25 86 ASP A C 1
ATOM 683 O O . ASP A 1 86 ? -12.571 7.366 9.413 1.00 88.25 86 ASP A O 1
ATOM 687 N N . ILE A 1 87 ? -13.888 5.935 8.300 1.00 95.00 87 ILE A N 1
ATOM 688 C CA . ILE A 1 87 ? -12.848 5.585 7.324 1.00 95.00 87 ILE A CA 1
ATOM 689 C C . ILE A 1 87 ? -12.659 6.696 6.298 1.00 95.00 87 ILE A C 1
ATOM 691 O O . ILE A 1 87 ? -13.579 7.034 5.548 1.00 95.00 87 ILE A O 1
ATOM 695 N N . ASP A 1 88 ? -11.420 7.170 6.209 1.00 95.94 88 ASP A N 1
ATOM 696 C CA . ASP A 1 88 ? -10.952 8.080 5.169 1.00 95.94 88 ASP A CA 1
ATOM 697 C C . ASP A 1 88 ? -9.821 7.438 4.359 1.00 95.94 88 ASP A C 1
ATOM 699 O O . ASP A 1 88 ? -9.021 6.653 4.879 1.00 95.94 88 ASP A O 1
ATOM 703 N N . ILE A 1 89 ? -9.784 7.749 3.064 1.00 96.12 89 ILE A N 1
ATOM 704 C CA . ILE A 1 89 ? -8.799 7.233 2.116 1.00 96.12 89 ILE A CA 1
ATOM 705 C C . ILE A 1 89 ? -8.227 8.402 1.320 1.00 96.12 89 ILE A C 1
ATOM 707 O O . ILE A 1 89 ? -8.834 8.916 0.373 1.00 96.12 89 ILE A O 1
ATOM 711 N N . ALA A 1 90 ? -7.008 8.778 1.687 1.00 95.75 90 ALA A N 1
ATOM 712 C CA . ALA A 1 90 ? -6.280 9.882 1.097 1.00 95.75 90 ALA A CA 1
ATOM 713 C C . ALA A 1 90 ? -5.284 9.393 0.039 1.00 95.75 90 ALA A C 1
ATOM 715 O O . ALA A 1 90 ? -4.549 8.420 0.227 1.00 95.75 90 ALA A O 1
ATOM 716 N N . LEU A 1 91 ? -5.218 10.120 -1.077 1.00 94.31 91 LEU A N 1
ATOM 717 C CA . LEU A 1 91 ? -4.152 9.949 -2.060 1.00 94.31 91 LEU A CA 1
ATOM 718 C C . LEU A 1 91 ? -2.797 10.398 -1.476 1.00 94.31 91 LEU A C 1
ATOM 720 O O . LEU A 1 91 ? -2.747 11.272 -0.601 1.00 94.31 91 LEU A O 1
ATOM 724 N N . PRO A 1 92 ? -1.679 9.831 -1.959 1.00 92.44 92 PRO A N 1
ATOM 725 C CA . PRO A 1 92 ? -0.360 10.266 -1.528 1.00 92.44 92 PRO A CA 1
ATOM 726 C C . PRO A 1 92 ? -0.098 11.698 -2.008 1.00 92.44 92 PRO A C 1
ATOM 728 O O . PRO A 1 92 ? -0.306 12.027 -3.177 1.00 92.44 92 PRO A O 1
ATOM 731 N N . ILE A 1 93 ? 0.398 12.553 -1.114 1.00 92.94 93 ILE A N 1
ATOM 732 C CA . ILE A 1 93 ? 0.953 13.856 -1.483 1.00 92.94 93 ILE A CA 1
ATOM 733 C C . ILE A 1 93 ? 2.421 13.612 -1.793 1.00 92.94 93 ILE A C 1
ATOM 735 O O . ILE A 1 93 ? 3.171 13.162 -0.930 1.00 92.94 93 ILE A O 1
ATOM 739 N N . LEU A 1 94 ? 2.835 13.893 -3.023 1.00 90.31 94 LEU A N 1
ATOM 740 C CA . LEU A 1 94 ? 4.165 13.523 -3.492 1.00 90.31 94 LEU A CA 1
ATOM 741 C C . LEU A 1 94 ? 5.247 14.403 -2.879 1.00 90.31 94 LEU A C 1
ATOM 743 O O . LEU A 1 94 ? 5.146 15.629 -2.894 1.00 90.31 94 LEU A O 1
ATOM 747 N N . ARG A 1 95 ? 6.321 13.768 -2.402 1.00 90.62 95 ARG A N 1
ATOM 748 C CA . ARG A 1 95 ? 7.536 14.480 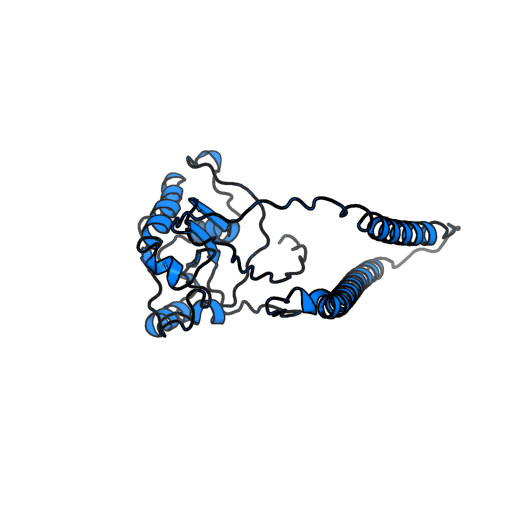-1.978 1.00 90.62 95 ARG A CA 1
ATOM 749 C C . ARG A 1 95 ? 8.300 15.067 -3.161 1.00 90.62 95 ARG A C 1
ATOM 751 O O . ARG A 1 95 ? 8.832 16.170 -3.085 1.00 90.62 95 ARG A O 1
ATOM 758 N N . HIS A 1 96 ? 8.365 14.308 -4.249 1.00 88.44 96 HIS A N 1
ATOM 759 C CA . HIS A 1 96 ? 9.136 14.642 -5.437 1.00 88.44 96 HIS A CA 1
ATOM 760 C C . HIS A 1 96 ? 8.325 14.339 -6.692 1.00 88.44 96 HIS A C 1
ATOM 762 O O . HIS A 1 96 ? 7.442 13.480 -6.695 1.00 88.44 96 HIS A O 1
ATOM 768 N N . LYS A 1 97 ? 8.650 15.029 -7.788 1.00 86.88 97 LYS A N 1
ATOM 769 C CA . LYS A 1 97 ? 8.124 14.659 -9.099 1.00 86.88 97 LYS A CA 1
ATOM 770 C C . LYS A 1 97 ? 8.726 13.299 -9.484 1.00 86.88 97 LYS A C 1
ATOM 772 O O . LYS A 1 97 ? 9.952 13.182 -9.477 1.00 86.88 97 LYS A O 1
ATOM 777 N N . PRO A 1 98 ? 7.907 12.294 -9.825 1.00 84.00 98 PRO A N 1
ATOM 778 C CA . PRO A 1 98 ? 8.408 10.973 -10.184 1.00 84.00 98 PRO A CA 1
ATOM 779 C C . PRO A 1 98 ? 9.297 11.033 -11.421 1.00 84.00 98 PRO A C 1
ATOM 781 O O . PRO A 1 98 ? 9.010 11.777 -12.370 1.00 84.00 98 PRO A O 1
ATOM 784 N N . LYS A 1 99 ? 10.362 10.232 -11.409 1.00 85.38 99 LYS A N 1
ATOM 785 C CA . LYS A 1 99 ? 11.337 10.164 -12.506 1.00 85.38 99 LYS A CA 1
ATOM 786 C C . LYS A 1 99 ? 10.811 9.347 -13.683 1.00 85.38 99 LYS A C 1
ATOM 788 O O . LYS A 1 99 ? 11.167 9.619 -14.824 1.00 85.38 99 LYS A O 1
ATOM 793 N N . SER A 1 100 ? 9.954 8.366 -13.402 1.00 86.19 100 SER A N 1
ATOM 794 C CA . SER A 1 100 ? 9.390 7.437 -14.382 1.00 86.19 100 SER A CA 1
ATOM 795 C C . SER A 1 100 ? 7.868 7.363 -14.275 1.00 86.19 100 SER A C 1
ATOM 797 O O . SER A 1 100 ? 7.273 7.650 -13.235 1.00 86.19 100 SER A O 1
ATOM 799 N N . ASN A 1 101 ? 7.224 6.920 -15.355 1.00 83.75 101 ASN A N 1
ATOM 800 C CA . ASN A 1 101 ? 5.806 6.567 -15.340 1.00 83.75 101 ASN A CA 1
ATOM 801 C C . ASN A 1 101 ? 5.510 5.377 -14.415 1.00 83.75 101 ASN A C 1
ATOM 803 O O . ASN A 1 101 ? 4.378 5.254 -13.956 1.00 83.75 101 ASN A O 1
ATOM 807 N N . PHE A 1 102 ? 6.534 4.573 -14.109 1.00 78.62 102 PHE A N 1
ATOM 808 C CA . PHE A 1 102 ? 6.495 3.378 -13.260 1.00 78.62 102 PHE A CA 1
ATOM 809 C C . PHE A 1 102 ? 7.401 3.521 -12.028 1.00 78.62 102 PHE A C 1
ATOM 811 O O . PHE A 1 102 ? 7.999 2.551 -11.575 1.00 78.62 102 PHE A O 1
ATOM 818 N N . ASP A 1 103 ? 7.584 4.753 -11.541 1.00 79.06 103 ASP A N 1
ATOM 819 C CA . ASP A 1 103 ? 8.345 4.992 -10.311 1.00 79.06 103 ASP A CA 1
ATOM 820 C C . ASP A 1 103 ? 7.718 4.243 -9.119 1.00 79.06 103 ASP A C 1
ATOM 822 O O . ASP A 1 103 ? 6.531 3.912 -9.178 1.00 79.06 103 ASP A O 1
ATOM 826 N N . GLY A 1 104 ? 8.523 3.983 -8.078 1.00 70.81 104 GLY A N 1
ATOM 827 C CA . GLY A 1 104 ? 8.253 3.052 -6.967 1.00 70.81 104 GLY A CA 1
ATOM 828 C C . GLY A 1 104 ? 6.882 3.203 -6.291 1.00 70.81 104 GLY A C 1
ATOM 829 O O . GLY A 1 104 ? 6.185 4.176 -6.541 1.00 70.81 104 GLY A O 1
ATOM 830 N N . PRO A 1 105 ? 6.478 2.270 -5.410 1.00 71.25 105 PRO A N 1
ATOM 831 C CA . PRO A 1 105 ? 5.081 2.066 -5.038 1.00 71.25 105 PRO A CA 1
ATOM 832 C C . PRO A 1 105 ? 4.397 3.356 -4.587 1.00 71.25 105 PRO A C 1
ATOM 834 O O . PRO A 1 105 ? 4.880 4.097 -3.726 1.00 71.25 105 PRO A O 1
ATOM 837 N N . TRP A 1 106 ? 3.250 3.612 -5.199 1.00 86.00 106 TRP A N 1
ATOM 838 C CA . TRP A 1 106 ? 2.381 4.720 -4.852 1.00 86.00 106 TRP A CA 1
ATOM 839 C C . TRP A 1 106 ? 1.282 4.129 -3.996 1.00 86.00 106 TRP A C 1
ATOM 841 O O . TRP A 1 106 ? 0.451 3.369 -4.486 1.00 86.00 106 TRP A O 1
ATOM 851 N N . L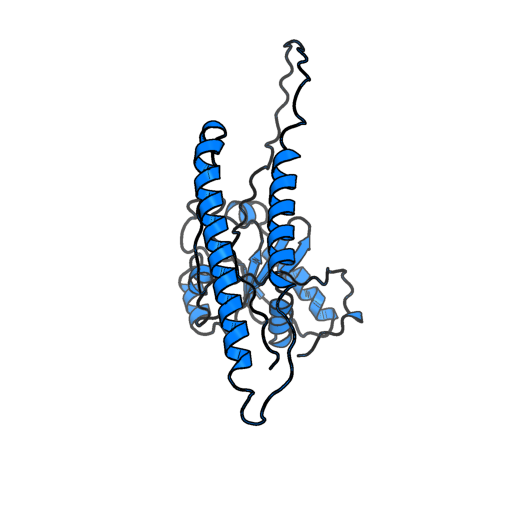EU A 1 107 ? 1.327 4.418 -2.702 1.00 93.81 107 LEU A N 1
ATOM 852 C CA . LEU A 1 107 ? 0.322 3.921 -1.780 1.00 93.81 107 LEU A CA 1
ATOM 853 C C . LEU A 1 107 ? -0.768 4.964 -1.577 1.00 93.81 107 LEU A C 1
ATOM 855 O O . LEU A 1 107 ? -0.518 6.167 -1.569 1.00 93.81 107 LEU A O 1
ATOM 859 N N . ILE A 1 108 ? -1.977 4.476 -1.380 1.00 95.75 108 ILE A N 1
ATOM 860 C CA . ILE A 1 108 ? -3.113 5.223 -0.873 1.00 95.75 108 ILE A CA 1
ATOM 861 C C . ILE A 1 108 ? -3.135 5.001 0.644 1.00 95.75 108 ILE A C 1
ATOM 863 O O . ILE A 1 108 ? -2.900 3.889 1.121 1.00 95.75 108 ILE A O 1
ATOM 867 N N . ILE A 1 109 ? -3.360 6.062 1.411 1.00 97.25 109 ILE A N 1
ATOM 868 C CA . ILE A 1 109 ? -3.325 6.016 2.874 1.00 97.25 109 ILE A CA 1
ATOM 869 C C . ILE A 1 109 ? -4.758 5.881 3.372 1.00 97.25 109 ILE A C 1
ATOM 871 O O . ILE A 1 109 ? -5.580 6.752 3.096 1.00 97.25 109 ILE A O 1
ATOM 875 N N . MET A 1 110 ? -5.048 4.820 4.120 1.00 97.69 110 MET A N 1
ATOM 876 C CA . MET A 1 110 ? -6.318 4.670 4.826 1.00 97.69 110 MET A CA 1
ATOM 877 C C . MET A 1 110 ? -6.151 5.019 6.308 1.00 97.69 110 MET A C 1
ATOM 879 O O . MET A 1 110 ? -5.191 4.576 6.942 1.00 97.69 110 MET A O 1
ATOM 883 N N . THR A 1 111 ? -7.101 5.772 6.858 1.00 97.19 111 THR A N 1
ATOM 884 C CA . THR A 1 111 ? -7.178 6.164 8.276 1.00 97.19 111 THR A CA 1
ATOM 885 C C . THR A 1 111 ? -8.562 5.896 8.853 1.00 97.19 111 THR A C 1
ATOM 887 O O . THR A 1 111 ? -9.530 5.776 8.104 1.00 97.19 111 THR A O 1
ATOM 890 N N . GLY A 1 112 ? -8.663 5.820 10.184 1.00 94.44 112 GLY A N 1
ATOM 891 C CA . GLY A 1 112 ? -9.948 5.688 10.888 1.00 94.44 112 GLY A CA 1
ATOM 892 C C . GLY A 1 112 ? -10.605 4.308 10.770 1.00 94.44 112 GLY A C 1
ATOM 893 O O . GLY A 1 112 ? -11.769 4.133 11.120 1.00 94.44 112 GLY A O 1
ATOM 894 N N . ALA A 1 113 ? -9.865 3.309 10.283 1.00 93.94 113 ALA A N 1
ATOM 895 C CA . ALA A 1 113 ? -10.320 1.927 10.257 1.00 93.94 113 ALA A CA 1
ATOM 896 C C . ALA A 1 113 ? -10.295 1.312 11.662 1.00 93.94 113 ALA A C 1
ATOM 898 O O . ALA A 1 113 ? -9.342 1.501 12.418 1.00 93.94 113 ALA A O 1
ATOM 899 N N . SER A 1 114 ? -11.325 0.531 11.993 1.00 92.19 114 SER A N 1
ATOM 900 C CA . SER A 1 114 ? -11.350 -0.252 13.227 1.00 92.19 114 SER A CA 1
ATOM 901 C C . SER A 1 114 ? -10.243 -1.310 13.228 1.00 92.19 114 SER A C 1
ATOM 903 O O . SER A 1 114 ? -9.829 -1.809 12.178 1.00 92.19 114 SER A O 1
ATOM 905 N N . GLU A 1 115 ? -9.773 -1.701 14.414 1.00 90.94 115 GLU A N 1
ATOM 906 C CA . GLU A 1 115 ? -8.715 -2.710 14.534 1.00 90.94 115 GLU A CA 1
ATOM 907 C C . GLU A 1 115 ? -9.127 -4.054 13.904 1.00 90.94 115 GLU A C 1
ATOM 909 O O . GLU A 1 115 ? -8.307 -4.742 13.292 1.00 90.94 115 GLU A O 1
ATOM 914 N N . GLU A 1 116 ? -10.409 -4.410 14.007 1.00 90.06 116 GLU A N 1
ATOM 915 C CA . GLU A 1 116 ? -10.989 -5.597 13.376 1.00 90.06 116 GLU A CA 1
ATOM 916 C C . GLU A 1 116 ? -10.884 -5.536 11.852 1.00 90.06 116 GLU A C 1
ATOM 918 O O . GLU A 1 116 ? -10.426 -6.498 11.229 1.00 90.06 116 GLU A O 1
ATOM 923 N N . LEU A 1 117 ? -11.221 -4.390 11.252 1.00 92.06 117 LEU A N 1
ATOM 924 C CA . LEU A 1 117 ? -11.087 -4.205 9.812 1.00 92.06 117 LEU A CA 1
ATOM 925 C C . LEU A 1 117 ? -9.624 -4.255 9.381 1.00 92.06 117 LEU A C 1
ATOM 927 O O . LEU A 1 117 ? -9.293 -4.908 8.396 1.00 92.06 117 LEU A O 1
ATOM 931 N N . VAL A 1 118 ? -8.734 -3.595 10.123 1.00 93.75 118 VAL A N 1
ATOM 932 C CA . VAL A 1 118 ? -7.295 -3.607 9.837 1.00 93.75 118 VAL A CA 1
ATOM 933 C C . VAL A 1 118 ? -6.754 -5.036 9.873 1.00 93.75 118 VAL A C 1
ATOM 935 O O . VAL A 1 118 ? -6.009 -5.430 8.972 1.00 93.75 118 VAL A O 1
ATOM 938 N N . LYS A 1 119 ? -7.131 -5.833 10.882 1.00 91.25 119 LYS A N 1
ATOM 939 C CA . LYS A 1 119 ? -6.768 -7.256 10.973 1.00 91.25 119 LYS A CA 1
ATOM 940 C C . LYS A 1 119 ? -7.297 -8.036 9.773 1.00 91.25 119 LYS A C 1
ATOM 942 O O . LYS A 1 119 ? -6.522 -8.761 9.158 1.00 91.25 119 LYS A O 1
ATOM 947 N N . PHE A 1 120 ? -8.563 -7.845 9.411 1.00 90.19 120 PHE A N 1
ATOM 948 C CA . PHE A 1 120 ? -9.181 -8.511 8.267 1.00 90.19 120 PHE A CA 1
ATOM 949 C C . PHE A 1 120 ? -8.489 -8.174 6.939 1.00 90.19 120 PHE A C 1
ATOM 951 O O . PHE A 1 120 ? -8.080 -9.077 6.207 1.00 90.19 120 PHE A O 1
ATOM 958 N N . LEU A 1 121 ? -8.300 -6.883 6.651 1.00 92.88 121 LEU A N 1
ATOM 959 C CA . LEU A 1 121 ? -7.673 -6.420 5.415 1.00 92.88 121 LEU A CA 1
ATOM 960 C C . LEU A 1 121 ? -6.222 -6.897 5.308 1.00 92.88 121 LEU A C 1
ATOM 962 O O . LEU A 1 121 ? -5.814 -7.386 4.259 1.00 92.88 121 LEU A O 1
ATOM 966 N N . THR A 1 122 ? -5.460 -6.815 6.401 1.00 92.50 122 THR A N 1
ATOM 967 C CA . THR A 1 122 ? -4.063 -7.283 6.425 1.00 92.50 122 THR A CA 1
ATOM 968 C C . THR A 1 122 ? -3.974 -8.806 6.301 1.00 92.50 122 THR A C 1
ATOM 970 O O . THR A 1 122 ? -3.028 -9.316 5.711 1.00 92.50 122 THR A O 1
ATOM 973 N N . TRP A 1 123 ? -4.944 -9.545 6.852 1.00 89.31 123 TRP A N 1
ATOM 974 C CA . TRP A 1 123 ? -4.971 -11.006 6.784 1.00 89.31 123 TRP A CA 1
ATOM 975 C C . TRP A 1 123 ? -5.201 -11.514 5.359 1.00 89.31 123 TRP A C 1
ATOM 977 O O . TRP A 1 123 ? -4.457 -12.376 4.897 1.00 89.31 123 TRP A O 1
ATOM 987 N N . HIS A 1 124 ? -6.187 -10.952 4.654 1.00 88.38 124 HIS A N 1
ATOM 988 C CA . HIS A 1 124 ? -6.432 -11.267 3.242 1.00 88.38 124 HIS A CA 1
ATOM 989 C C . HIS A 1 124 ? -5.339 -10.744 2.327 1.00 88.38 124 HIS A C 1
ATOM 991 O O . HIS A 1 124 ? -5.019 -11.373 1.318 1.00 88.38 124 HIS A O 1
ATOM 997 N N . GLN A 1 125 ? -4.790 -9.587 2.693 1.00 90.38 125 GLN A N 1
ATOM 998 C CA . GLN A 1 125 ? -3.712 -8.880 2.040 1.00 90.38 125 GLN A CA 1
ATOM 999 C C . GLN A 1 125 ? -4.011 -8.389 0.628 1.00 90.38 125 GLN A C 1
ATOM 1001 O O . GLN A 1 125 ? -3.724 -7.235 0.362 1.00 90.38 125 GLN A O 1
ATOM 1006 N N . THR A 1 126 ? -4.548 -9.205 -0.275 1.00 92.50 126 THR A N 1
ATOM 1007 C CA . THR A 1 126 ? -4.747 -8.866 -1.688 1.00 92.50 126 THR A CA 1
ATOM 1008 C C . THR A 1 126 ? -6.225 -8.833 -2.024 1.00 92.50 126 THR A C 1
ATOM 1010 O O . THR A 1 126 ? -6.946 -9.795 -1.768 1.00 92.50 126 THR A O 1
ATOM 1013 N N . PHE A 1 127 ? -6.662 -7.750 -2.656 1.00 91.81 127 PHE A N 1
ATOM 1014 C CA . PHE A 1 127 ? -8.041 -7.561 -3.080 1.00 91.81 127 PHE A CA 1
ATOM 1015 C C . PHE A 1 127 ? -8.098 -7.248 -4.570 1.00 91.81 127 PHE A C 1
ATOM 1017 O O . PHE A 1 127 ? -7.355 -6.401 -5.067 1.00 91.81 127 PHE A O 1
ATOM 1024 N N . SER A 1 128 ? -9.007 -7.923 -5.272 1.00 91.31 128 SER A N 1
ATOM 1025 C CA . SER A 1 128 ? -9.370 -7.601 -6.650 1.00 91.31 128 SER A CA 1
ATOM 1026 C C . SER A 1 128 ? -10.729 -6.917 -6.635 1.00 91.31 128 SER A C 1
ATOM 1028 O O . SER A 1 128 ? -11.748 -7.566 -6.413 1.00 91.31 128 SER A O 1
ATOM 1030 N N . VAL A 1 129 ? -10.736 -5.592 -6.791 1.00 89.06 129 VAL A N 1
ATOM 1031 C CA . VAL A 1 129 ? -11.970 -4.793 -6.748 1.00 89.06 129 VAL A CA 1
ATOM 1032 C C . VAL A 1 129 ? -12.639 -4.799 -8.112 1.00 89.06 129 VAL A C 1
ATOM 1034 O O . VAL A 1 129 ? -13.840 -5.020 -8.236 1.00 89.06 129 VAL A O 1
ATOM 1037 N N . ASN A 1 130 ? -11.856 -4.521 -9.151 1.00 88.50 130 ASN A N 1
ATOM 1038 C CA . ASN A 1 130 ? -12.297 -4.524 -10.537 1.00 88.50 130 ASN A CA 1
ATOM 1039 C C . ASN A 1 130 ? -11.086 -4.739 -11.461 1.00 88.50 130 ASN A C 1
ATOM 1041 O O . ASN A 1 130 ? -9.941 -4.779 -11.016 1.00 88.50 130 ASN A O 1
ATOM 1045 N N . ARG A 1 131 ? -11.318 -4.832 -12.777 1.00 87.69 131 ARG A N 1
ATOM 1046 C CA . ARG A 1 131 ? -10.244 -5.051 -13.767 1.00 87.69 131 ARG A CA 1
ATOM 1047 C C . ARG A 1 131 ? -9.123 -3.996 -13.718 1.00 87.69 131 ARG A C 1
ATOM 1049 O O . ARG A 1 131 ? -8.013 -4.284 -14.150 1.00 87.69 131 ARG A O 1
ATOM 1056 N N . LYS A 1 132 ? -9.416 -2.787 -13.235 1.00 89.25 132 LYS A N 1
ATOM 1057 C CA . LYS A 1 132 ? -8.486 -1.651 -13.165 1.00 89.25 132 LYS A CA 1
ATOM 1058 C C . LYS A 1 132 ? -7.823 -1.517 -11.792 1.00 89.25 132 LYS A C 1
ATOM 1060 O O . LYS A 1 132 ? -6.718 -1.000 -11.711 1.00 89.25 132 LYS A O 1
ATOM 1065 N N . LEU A 1 133 ? -8.475 -1.981 -10.727 1.00 91.50 133 LEU A N 1
ATOM 1066 C CA . LEU A 1 133 ? -8.028 -1.832 -9.349 1.00 91.50 133 LEU A CA 1
ATOM 1067 C C . LEU A 1 133 ? -7.899 -3.195 -8.672 1.00 91.50 133 LEU A C 1
ATOM 1069 O O . LEU A 1 133 ? -8.880 -3.823 -8.272 1.00 91.50 133 LEU A O 1
ATOM 1073 N N . ASN A 1 134 ? -6.647 -3.580 -8.470 1.00 92.69 134 ASN A N 1
ATOM 1074 C CA . ASN A 1 134 ? -6.240 -4.617 -7.533 1.00 92.69 134 ASN A CA 1
ATOM 1075 C C . ASN A 1 134 ? -5.269 -3.973 -6.552 1.00 92.69 134 ASN A C 1
ATOM 1077 O O . ASN A 1 134 ? -4.494 -3.114 -6.975 1.00 92.69 134 ASN A O 1
ATOM 1081 N N . PHE A 1 135 ? -5.297 -4.341 -5.276 1.00 94.25 135 PHE A N 1
ATOM 1082 C CA . PHE A 1 135 ? -4.394 -3.747 -4.295 1.00 94.25 135 PHE A CA 1
ATOM 1083 C C . PHE A 1 135 ? -3.994 -4.705 -3.182 1.00 94.25 135 PHE A C 1
ATOM 1085 O O . PHE A 1 135 ? -4.731 -5.633 -2.844 1.00 94.25 135 PHE A O 1
ATOM 1092 N N . HIS A 1 136 ? -2.854 -4.400 -2.565 1.00 95.12 136 HIS A N 1
ATOM 1093 C CA . HIS A 1 136 ? -2.440 -4.962 -1.293 1.00 95.12 136 HIS A CA 1
ATOM 1094 C C . HIS A 1 136 ? -2.789 -4.037 -0.124 1.00 95.12 136 HIS A C 1
ATOM 1096 O O . HIS A 1 136 ? -2.585 -2.832 -0.214 1.00 95.12 136 HIS A O 1
ATOM 1102 N N . ALA A 1 137 ? -3.271 -4.586 0.986 1.00 95.75 137 ALA A N 1
ATOM 1103 C CA . ALA A 1 137 ? -3.427 -3.890 2.255 1.00 95.75 137 ALA A CA 1
ATOM 1104 C C . ALA A 1 137 ? -2.279 -4.287 3.193 1.00 95.75 137 ALA A C 1
ATOM 1106 O O . ALA A 1 137 ? -2.141 -5.456 3.557 1.00 95.75 137 ALA A O 1
ATOM 1107 N N . LEU A 1 138 ? -1.442 -3.320 3.563 1.00 96.19 138 LEU A N 1
ATOM 1108 C CA . LEU A 1 138 ? -0.219 -3.525 4.337 1.00 96.19 138 LEU A CA 1
ATOM 1109 C C . LEU A 1 138 ? -0.198 -2.607 5.559 1.00 96.19 138 LEU A C 1
ATOM 1111 O O . LEU A 1 138 ? -0.597 -1.444 5.490 1.00 96.19 138 LEU A O 1
ATOM 1115 N N . ARG A 1 139 ? 0.320 -3.116 6.678 1.00 96.81 139 ARG A N 1
ATOM 1116 C CA . ARG A 1 139 ? 0.589 -2.297 7.863 1.00 96.81 139 ARG A CA 1
ATOM 1117 C C . ARG A 1 139 ? 1.863 -1.488 7.677 1.00 96.81 139 ARG A C 1
ATOM 1119 O O . ARG A 1 139 ? 2.829 -1.948 7.074 1.00 96.81 139 ARG A O 1
ATOM 1126 N N . PHE A 1 140 ? 1.868 -0.302 8.265 1.00 96.94 140 PHE A N 1
ATOM 1127 C CA . PHE A 1 140 ? 3.089 0.441 8.508 1.00 96.94 140 PHE A CA 1
ATOM 1128 C C . PHE A 1 140 ? 3.775 -0.152 9.740 1.00 96.94 140 PHE A C 1
ATOM 1130 O O . PHE A 1 140 ? 3.378 0.133 10.863 1.00 96.94 140 PHE A O 1
ATOM 1137 N N . ASP A 1 141 ? 4.767 -1.013 9.535 1.00 96.31 141 ASP A N 1
ATOM 1138 C CA . ASP A 1 141 ? 5.502 -1.653 10.628 1.00 96.31 141 ASP A CA 1
ATOM 1139 C C . ASP A 1 141 ? 6.959 -1.166 10.647 1.00 96.31 141 ASP A C 1
ATOM 1141 O O . ASP A 1 141 ? 7.747 -1.590 9.803 1.00 96.31 141 ASP A O 1
ATOM 1145 N N . PRO A 1 142 ? 7.335 -0.268 11.579 1.00 96.31 142 PRO A N 1
ATOM 1146 C CA . PRO A 1 142 ? 8.696 0.256 11.670 1.00 96.31 142 PRO A CA 1
ATOM 1147 C C . PRO A 1 142 ? 9.761 -0.804 11.963 1.00 96.31 142 PRO A C 1
ATOM 1149 O O . PRO A 1 142 ? 10.927 -0.552 11.675 1.00 96.31 142 PRO A O 1
ATOM 1152 N N . ASN A 1 143 ? 9.372 -1.949 12.532 1.00 95.50 143 ASN A N 1
ATOM 1153 C CA . ASN A 1 143 ? 10.282 -3.032 12.910 1.00 95.50 143 ASN A CA 1
ATOM 1154 C C . ASN A 1 143 ? 10.361 -4.123 11.835 1.00 95.50 143 ASN A C 1
ATOM 1156 O O . ASN A 1 143 ? 11.041 -5.133 12.015 1.00 95.50 143 ASN A O 1
ATOM 1160 N N . LEU A 1 144 ? 9.627 -3.952 10.733 1.00 90.69 144 LEU A N 1
ATOM 1161 C CA . LEU A 1 144 ? 9.610 -4.894 9.631 1.00 90.69 144 LEU A CA 1
ATOM 1162 C C . LEU A 1 144 ? 10.864 -4.722 8.782 1.00 90.69 144 LEU A C 1
ATOM 1164 O O . LEU A 1 144 ? 10.880 -3.996 7.781 1.00 90.69 144 LEU A O 1
ATOM 1168 N N . ASP A 1 145 ? 11.894 -5.454 9.175 1.00 82.75 145 ASP A N 1
ATOM 1169 C CA . ASP A 1 145 ? 13.080 -5.643 8.366 1.00 82.75 145 ASP A CA 1
ATOM 1170 C C . ASP A 1 145 ? 12.868 -6.812 7.409 1.00 82.75 145 ASP A C 1
ATOM 1172 O O . ASP A 1 145 ? 12.553 -7.942 7.791 1.00 82.75 145 ASP A O 1
ATOM 1176 N N . LEU A 1 146 ? 13.040 -6.536 6.118 1.00 79.88 146 LEU A N 1
ATOM 1177 C CA . LEU A 1 146 ? 13.135 -7.600 5.135 1.00 79.88 146 LEU A CA 1
ATOM 1178 C C . LEU A 1 146 ? 14.496 -8.261 5.275 1.00 79.88 146 LEU A C 1
ATOM 1180 O O . LEU A 1 146 ? 15.521 -7.640 4.986 1.00 79.88 146 LEU A O 1
ATOM 1184 N N . TRP A 1 147 ? 14.504 -9.550 5.606 1.00 74.38 147 TRP A N 1
ATOM 1185 C CA . TRP A 1 147 ? 15.691 -10.354 5.373 1.00 74.38 147 TRP A CA 1
ATOM 1186 C C . TRP A 1 147 ? 15.809 -10.634 3.875 1.00 74.38 147 TRP A C 1
ATOM 1188 O O . TRP A 1 147 ? 15.301 -11.619 3.339 1.00 74.38 147 TRP A O 1
ATOM 1198 N N . VAL A 1 148 ? 16.415 -9.687 3.165 1.00 70.25 148 VAL A N 1
ATOM 1199 C CA . VAL A 1 148 ? 16.694 -9.830 1.742 1.00 70.25 148 VAL A CA 1
ATOM 1200 C C . VAL A 1 148 ? 17.865 -10.793 1.598 1.00 70.25 148 VAL A C 1
ATOM 1202 O O . VAL A 1 148 ? 19.017 -10.412 1.776 1.00 70.25 148 VAL A O 1
ATOM 1205 N N . ILE A 1 149 ? 17.565 -12.051 1.273 1.00 69.06 149 ILE A N 1
ATOM 1206 C CA . ILE A 1 149 ? 18.598 -13.055 0.978 1.00 69.06 149 ILE A CA 1
ATOM 1207 C C . ILE A 1 149 ? 19.345 -12.665 -0.304 1.00 69.06 149 ILE A C 1
ATOM 1209 O O . ILE A 1 149 ? 20.563 -12.802 -0.391 1.00 69.06 149 ILE A O 1
ATOM 1213 N N . MET A 1 150 ? 18.620 -12.159 -1.307 1.00 66.75 150 MET A N 1
ATOM 1214 C CA . MET A 1 150 ? 19.190 -11.723 -2.578 1.00 66.75 150 MET A CA 1
ATOM 1215 C C . MET A 1 150 ? 18.259 -10.738 -3.291 1.00 66.75 150 MET A C 1
ATOM 1217 O O . MET A 1 150 ? 17.061 -10.989 -3.422 1.00 66.75 150 MET A O 1
ATOM 1221 N N . THR A 1 151 ? 18.828 -9.658 -3.826 1.00 66.62 151 THR A N 1
ATOM 1222 C CA . THR A 1 151 ? 18.157 -8.785 -4.796 1.00 66.62 151 THR A CA 1
ATOM 1223 C C . THR A 1 151 ? 18.612 -9.189 -6.189 1.00 66.62 151 THR A C 1
ATOM 1225 O O . THR A 1 151 ? 19.803 -9.144 -6.484 1.00 66.62 151 THR A O 1
ATOM 1228 N N . THR A 1 152 ? 17.677 -9.579 -7.054 1.00 63.94 152 THR A N 1
ATOM 1229 C CA . THR A 1 152 ? 17.968 -9.759 -8.481 1.00 63.94 152 THR A CA 1
ATOM 1230 C C . THR A 1 152 ? 17.403 -8.570 -9.241 1.00 63.94 152 THR A C 1
ATOM 1232 O O . THR A 1 152 ? 16.218 -8.261 -9.150 1.00 63.94 152 THR A O 1
ATOM 1235 N N . SER A 1 153 ? 18.272 -7.867 -9.958 1.00 69.31 153 SER A N 1
ATOM 1236 C CA . SER A 1 153 ? 17.899 -6.857 -10.944 1.00 69.31 153 SER A CA 1
ATOM 1237 C C . SER A 1 153 ? 18.399 -7.328 -12.300 1.00 69.31 153 SER A C 1
ATOM 1239 O O . SER A 1 153 ? 19.516 -7.836 -12.393 1.00 69.31 153 SER A O 1
ATOM 1241 N N . GLY A 1 154 ? 17.595 -7.161 -13.341 1.00 66.25 154 GLY A N 1
ATOM 1242 C CA . GLY A 1 154 ? 17.987 -7.507 -14.699 1.00 66.25 154 GLY A CA 1
ATOM 1243 C C . GLY A 1 154 ? 17.372 -6.534 -15.685 1.00 66.25 154 GLY A C 1
ATOM 1244 O O . GLY A 1 154 ? 16.219 -6.132 -15.520 1.00 66.25 154 GLY A O 1
ATOM 1245 N N . ASP A 1 155 ? 18.151 -6.170 -16.696 1.00 71.31 155 ASP A N 1
ATOM 1246 C CA . ASP A 1 155 ? 17.640 -5.489 -17.876 1.00 71.31 155 ASP A CA 1
ATOM 1247 C C . ASP A 1 155 ? 17.057 -6.503 -18.862 1.00 71.31 155 ASP A C 1
ATOM 1249 O O . ASP A 1 155 ? 17.241 -7.719 -18.741 1.00 71.31 155 ASP A O 1
ATOM 1253 N N . THR A 1 156 ? 16.308 -6.000 -19.843 1.00 72.50 156 THR A N 1
ATOM 1254 C CA . THR A 1 156 ? 15.770 -6.853 -20.905 1.00 72.50 156 THR A CA 1
ATOM 1255 C C . THR A 1 156 ? 16.931 -7.455 -21.691 1.00 72.50 156 THR A C 1
ATOM 1257 O O . THR A 1 156 ? 17.740 -6.728 -22.260 1.00 72.50 156 THR A O 1
ATOM 1260 N N . VAL A 1 157 ? 17.013 -8.784 -21.721 1.00 75.38 157 VAL A N 1
ATOM 1261 C CA . VAL A 1 157 ? 18.021 -9.500 -22.507 1.00 75.38 157 VAL A CA 1
ATOM 1262 C C . VAL A 1 157 ? 17.604 -9.439 -23.970 1.00 75.38 157 VAL A C 1
ATOM 1264 O O . VAL A 1 157 ? 16.523 -9.915 -24.324 1.00 75.38 157 VAL A O 1
ATOM 1267 N N . HIS A 1 158 ? 18.438 -8.845 -24.820 1.00 80.81 158 HIS A N 1
ATOM 1268 C CA . HIS A 1 158 ? 18.222 -8.897 -26.261 1.00 80.81 158 HIS A CA 1
ATOM 1269 C C . HIS A 1 158 ? 18.366 -10.337 -26.768 1.00 80.81 158 HIS A C 1
ATOM 1271 O O . HIS A 1 158 ? 19.120 -11.130 -26.208 1.00 80.81 158 HIS A O 1
ATOM 1277 N N . GLU A 1 159 ? 17.658 -10.683 -27.847 1.00 83.56 159 GLU A N 1
ATOM 1278 C CA . GLU A 1 159 ? 17.698 -12.031 -28.437 1.00 83.56 159 GLU A CA 1
ATOM 1279 C C . GLU A 1 159 ? 19.136 -12.489 -28.733 1.00 83.56 159 GLU A C 1
ATOM 1281 O O . GLU A 1 159 ? 19.494 -13.635 -28.468 1.00 83.56 159 GLU A O 1
ATOM 1286 N N . SER A 1 160 ? 19.981 -11.558 -29.191 1.00 86.75 160 SER A N 1
ATOM 1287 C CA . SER A 1 160 ? 21.407 -11.768 -29.464 1.00 86.75 160 SER A CA 1
ATOM 1288 C C . SER A 1 160 ? 22.220 -12.195 -28.240 1.00 86.75 160 SER A C 1
ATOM 1290 O O . SER A 1 160 ? 23.235 -12.868 -28.390 1.00 86.75 160 SER A O 1
ATOM 1292 N N . ASP A 1 161 ? 21.766 -11.848 -27.035 1.00 81.19 161 ASP A N 1
ATOM 1293 C CA . ASP A 1 161 ? 22.481 -12.086 -25.780 1.00 81.19 161 ASP A CA 1
ATOM 1294 C C . ASP A 1 161 ? 21.909 -13.267 -24.985 1.00 81.19 161 ASP A C 1
ATOM 1296 O O . ASP A 1 161 ? 22.452 -13.635 -23.938 1.00 81.19 161 ASP A O 1
ATOM 1300 N N . LYS A 1 162 ? 20.844 -13.920 -25.474 1.00 75.62 162 LYS A N 1
ATOM 1301 C CA . LYS A 1 162 ? 20.186 -15.031 -24.764 1.00 75.62 162 LYS A CA 1
ATOM 1302 C C . LYS A 1 162 ? 21.141 -16.166 -24.402 1.00 75.62 162 LYS A C 1
ATOM 1304 O O . LYS A 1 162 ? 21.067 -16.682 -23.288 1.00 75.62 162 LYS A O 1
ATOM 1309 N N . ALA A 1 163 ? 22.044 -16.540 -25.309 1.00 76.56 163 ALA A N 1
ATOM 1310 C CA . ALA A 1 163 ? 23.017 -17.607 -25.061 1.00 76.56 163 ALA A CA 1
ATOM 1311 C C . ALA A 1 163 ? 24.038 -17.229 -23.970 1.00 76.56 163 ALA A C 1
ATOM 1313 O O . ALA A 1 163 ? 24.469 -18.084 -23.194 1.00 76.56 163 ALA A O 1
ATOM 1314 N N . ASN A 1 164 ? 24.370 -15.939 -23.863 1.00 77.88 164 ASN A N 1
ATOM 1315 C CA . ASN A 1 164 ? 25.322 -15.424 -22.880 1.00 77.88 164 ASN A CA 1
ATOM 1316 C C . ASN A 1 164 ? 24.693 -15.285 -21.487 1.00 77.88 164 ASN A C 1
ATOM 1318 O O . ASN A 1 164 ? 25.387 -15.432 -20.483 1.00 77.88 164 ASN A O 1
ATOM 1322 N N . VAL A 1 165 ? 23.380 -15.041 -21.411 1.00 75.69 165 VAL A N 1
ATOM 1323 C CA . VAL A 1 165 ? 22.661 -14.840 -20.141 1.00 75.69 165 VAL A CA 1
ATOM 1324 C C . VAL A 1 165 ? 22.075 -16.138 -19.569 1.00 75.69 165 VAL A C 1
ATOM 1326 O O . VAL A 1 165 ? 21.973 -16.278 -18.347 1.00 75.69 165 VAL A O 1
ATOM 1329 N N . SER A 1 166 ? 21.745 -17.126 -20.407 1.00 76.75 166 SER A N 1
ATOM 1330 C CA . SER A 1 166 ? 21.167 -18.396 -19.942 1.00 76.75 166 SER A CA 1
ATOM 1331 C C . SER A 1 166 ? 22.120 -19.186 -19.035 1.00 76.75 166 SER A C 1
ATOM 1333 O O . SER A 1 166 ? 21.694 -19.731 -18.015 1.00 76.75 166 SER A O 1
ATOM 1335 N N . THR A 1 167 ? 23.419 -19.197 -19.351 1.00 80.31 167 THR A N 1
ATOM 1336 C CA . THR A 1 167 ? 24.419 -19.982 -18.609 1.00 80.31 167 THR A CA 1
ATOM 1337 C C . THR A 1 167 ? 24.653 -19.450 -17.185 1.00 80.31 167 THR A C 1
ATOM 1339 O O . THR A 1 167 ? 24.532 -20.239 -16.240 1.00 80.31 167 THR A O 1
ATOM 1342 N N . PRO A 1 168 ? 24.916 -18.144 -16.960 1.00 80.25 168 PRO A N 1
ATOM 1343 C CA . PRO A 1 168 ? 25.041 -17.594 -15.609 1.00 80.25 168 PRO A CA 1
ATOM 1344 C C . PRO A 1 168 ? 23.762 -17.735 -14.779 1.00 80.25 168 PRO A C 1
ATOM 1346 O O . PRO A 1 168 ? 23.842 -18.088 -13.602 1.00 80.25 168 PRO A O 1
ATOM 1349 N N . LEU A 1 169 ? 22.582 -17.518 -15.378 1.00 77.81 169 LEU A N 1
ATOM 1350 C CA . LEU A 1 169 ? 21.306 -17.685 -14.673 1.00 77.81 169 LEU A CA 1
ATOM 1351 C C . LEU A 1 169 ? 21.098 -19.132 -14.220 1.00 77.81 169 LEU A C 1
ATOM 1353 O O . LEU A 1 169 ? 20.724 -19.366 -13.068 1.00 77.81 169 LEU A O 1
ATOM 1357 N N . TYR A 1 170 ? 21.387 -20.106 -15.085 1.00 79.25 170 TYR A N 1
ATOM 1358 C CA . TYR A 1 170 ? 21.310 -21.521 -14.727 1.00 79.25 170 TYR A CA 1
ATOM 1359 C C . TYR A 1 170 ? 22.277 -21.874 -13.589 1.00 79.25 170 TYR A C 1
ATOM 1361 O O . TYR A 1 170 ? 21.880 -22.522 -12.618 1.00 79.25 170 TYR A O 1
ATOM 1369 N N . GLN A 1 171 ? 23.524 -21.393 -13.649 1.00 82.31 171 GLN A N 1
ATOM 1370 C CA . GLN A 1 171 ? 24.508 -21.611 -12.582 1.00 82.31 171 GLN A CA 1
ATOM 1371 C C . GLN A 1 171 ? 24.064 -20.996 -11.250 1.00 82.31 171 GLN A C 1
ATOM 1373 O O . GLN A 1 171 ? 24.200 -21.631 -10.201 1.00 82.31 171 GLN A O 1
ATOM 1378 N N . LEU A 1 172 ? 23.514 -19.781 -11.277 1.00 82.12 172 LEU A N 1
ATOM 1379 C CA . LEU A 1 172 ? 23.024 -19.094 -10.085 1.00 82.12 172 LEU A CA 1
ATOM 1380 C C . LEU A 1 172 ? 21.814 -19.825 -9.482 1.00 82.12 172 LEU A C 1
ATOM 1382 O O . LEU A 1 172 ? 21.790 -20.084 -8.279 1.00 82.12 172 LEU A O 1
ATOM 1386 N N . THR A 1 173 ? 20.875 -20.261 -10.326 1.00 79.00 173 THR A N 1
ATOM 1387 C CA . THR A 1 173 ? 19.699 -21.047 -9.917 1.00 79.00 173 THR A CA 1
ATOM 1388 C C . THR A 1 173 ? 20.111 -22.387 -9.306 1.00 79.00 173 THR A C 1
ATOM 1390 O O . THR A 1 173 ? 19.628 -22.758 -8.239 1.00 79.00 173 THR A O 1
ATOM 1393 N N . SER A 1 174 ? 21.066 -23.091 -9.922 1.00 81.62 174 SER A N 1
ATOM 1394 C CA . SER A 1 174 ? 21.593 -24.361 -9.413 1.00 81.62 174 SER A CA 1
ATOM 1395 C C . SER A 1 174 ? 22.290 -24.205 -8.054 1.00 81.62 174 SER A C 1
ATOM 1397 O O . SER A 1 174 ? 22.057 -25.006 -7.141 1.00 81.62 174 SER A O 1
ATOM 1399 N N . LYS A 1 175 ? 23.093 -23.146 -7.872 1.00 85.81 175 LYS A N 1
ATOM 1400 C CA . LYS A 1 175 ? 23.742 -22.842 -6.585 1.00 85.81 175 LYS A CA 1
ATOM 1401 C C . LYS A 1 175 ? 22.724 -22.517 -5.492 1.00 85.81 175 LYS A C 1
ATOM 1403 O O . LYS A 1 175 ? 22.867 -23.023 -4.382 1.00 85.81 175 LYS A O 1
ATOM 1408 N N . LEU A 1 176 ? 21.689 -21.736 -5.809 1.00 79.25 176 LEU A N 1
ATOM 1409 C CA . LEU A 1 176 ? 20.603 -21.415 -4.877 1.00 79.25 176 LEU A CA 1
ATOM 1410 C C . LEU A 1 176 ? 19.823 -22.658 -4.457 1.00 79.25 176 LEU A C 1
ATOM 1412 O O . LEU A 1 176 ? 19.652 -22.875 -3.262 1.00 79.25 176 LEU A O 1
ATOM 1416 N N . ILE A 1 177 ? 19.420 -23.507 -5.407 1.00 79.69 177 ILE A N 1
ATOM 1417 C CA . ILE A 1 177 ? 18.727 -24.771 -5.104 1.00 79.69 177 ILE A CA 1
ATOM 1418 C C . ILE A 1 177 ? 19.593 -25.647 -4.192 1.00 79.69 177 ILE A C 1
ATOM 1420 O O . ILE A 1 177 ? 19.105 -26.181 -3.199 1.00 79.69 177 ILE A O 1
ATOM 1424 N N . THR A 1 178 ? 20.892 -25.749 -4.486 1.00 83.38 178 THR A N 1
ATOM 1425 C CA . THR A 1 178 ? 21.834 -26.532 -3.672 1.00 83.38 178 THR A CA 1
ATOM 1426 C C . THR A 1 178 ? 21.972 -25.964 -2.258 1.00 83.38 178 THR A C 1
ATOM 1428 O O . THR A 1 178 ? 22.034 -26.721 -1.293 1.00 83.38 178 THR A O 1
ATOM 1431 N N . TRP A 1 179 ? 22.032 -24.640 -2.117 1.00 81.00 179 TRP A N 1
ATOM 1432 C CA . TRP A 1 179 ? 22.133 -23.980 -0.816 1.00 81.00 179 TRP A CA 1
ATOM 1433 C C . TRP A 1 179 ? 20.858 -24.152 0.018 1.00 81.00 179 TRP A C 1
ATOM 1435 O O . TRP A 1 179 ? 20.947 -24.545 1.178 1.00 81.00 179 TRP A O 1
ATOM 1445 N N . VAL A 1 180 ? 19.680 -23.968 -0.587 1.00 76.94 180 VAL A N 1
ATOM 1446 C CA . VAL A 1 180 ? 18.381 -24.203 0.065 1.00 76.94 180 VAL A CA 1
ATOM 1447 C C . VAL A 1 180 ? 18.244 -25.665 0.502 1.00 76.94 180 VAL A C 1
ATOM 1449 O O . VAL A 1 180 ? 17.868 -25.933 1.640 1.00 76.94 180 VAL A O 1
ATOM 1452 N N . ALA A 1 181 ? 18.625 -26.621 -0.352 1.00 79.06 181 ALA A N 1
ATOM 1453 C CA . ALA A 1 181 ? 18.615 -28.040 0.003 1.00 79.06 181 ALA A CA 1
ATOM 1454 C C . ALA A 1 181 ? 19.545 -28.355 1.188 1.00 79.06 181 ALA A C 1
ATOM 1456 O O . ALA A 1 181 ? 19.185 -29.155 2.048 1.00 79.06 181 ALA A O 1
ATOM 1457 N N . LYS A 1 182 ? 20.718 -27.707 1.264 1.00 79.75 182 LYS A N 1
ATOM 1458 C CA . LYS A 1 182 ? 21.638 -27.862 2.401 1.00 79.75 182 LYS A CA 1
ATOM 1459 C C . LYS A 1 182 ? 21.041 -27.338 3.700 1.00 79.75 182 LYS A C 1
ATOM 1461 O O . LYS A 1 182 ? 21.143 -28.046 4.691 1.00 79.75 182 LYS A O 1
ATOM 1466 N N . LEU A 1 183 ? 20.400 -26.166 3.682 1.00 75.19 183 LEU A N 1
ATOM 1467 C CA . LEU A 1 183 ? 19.748 -25.601 4.869 1.00 75.19 183 LEU A CA 1
ATOM 1468 C C . LEU A 1 183 ? 18.679 -26.545 5.430 1.00 75.19 183 LEU A C 1
ATOM 1470 O O . LEU A 1 183 ? 18.728 -26.892 6.608 1.00 75.19 183 LEU A O 1
ATOM 1474 N N . HIS A 1 184 ? 17.784 -27.040 4.569 1.00 73.50 184 HIS A N 1
ATOM 1475 C CA . HIS A 1 184 ? 16.740 -27.980 4.985 1.00 73.50 184 HIS A CA 1
ATOM 1476 C C . HIS A 1 184 ? 17.294 -29.325 5.472 1.00 73.50 184 HIS A C 1
ATOM 1478 O O . HIS A 1 184 ? 16.694 -29.956 6.338 1.00 73.50 184 HIS A O 1
ATOM 1484 N N . TYR A 1 185 ? 18.433 -29.773 4.935 1.00 70.75 185 TYR A N 1
ATOM 1485 C CA . TYR A 1 185 ? 19.074 -31.009 5.380 1.00 70.75 185 TYR A CA 1
ATOM 1486 C C . TYR A 1 185 ? 19.699 -30.869 6.777 1.00 70.75 185 TYR A C 1
ATOM 1488 O O . TYR A 1 185 ? 19.585 -31.784 7.590 1.00 70.75 185 TYR A O 1
ATOM 1496 N N . THR A 1 186 ? 20.324 -29.728 7.085 1.00 65.62 186 THR A N 1
ATOM 1497 C CA . THR A 1 186 ? 20.875 -29.465 8.427 1.00 65.62 186 THR A CA 1
ATOM 1498 C C . THR A 1 186 ? 19.799 -29.366 9.504 1.00 65.62 186 THR A C 1
ATOM 1500 O O . THR A 1 186 ? 20.013 -29.887 10.596 1.00 65.62 186 THR A O 1
ATOM 1503 N N . ASP A 1 187 ? 18.637 -28.788 9.193 1.00 59.91 187 ASP A N 1
ATOM 1504 C CA . ASP A 1 187 ? 17.520 -28.696 10.145 1.00 59.91 187 ASP A CA 1
ATOM 1505 C C . ASP A 1 187 ? 16.886 -30.067 10.437 1.00 59.91 187 ASP A C 1
ATOM 1507 O O . ASP A 1 187 ? 16.422 -30.323 11.545 1.00 59.91 187 ASP A O 1
ATOM 1511 N N . ALA A 1 188 ? 16.896 -30.988 9.468 1.00 60.47 188 ALA A N 1
ATOM 1512 C CA . ALA A 1 188 ? 16.401 -32.348 9.681 1.00 60.47 188 ALA A CA 1
ATOM 1513 C C . ALA A 1 188 ? 17.312 -33.171 10.614 1.00 60.47 188 ALA A C 1
ATOM 1515 O O . ALA A 1 188 ? 16.816 -34.008 11.362 1.00 60.47 188 ALA A O 1
ATOM 1516 N N . GLN A 1 189 ? 18.630 -32.926 10.604 1.00 57.00 189 GLN A N 1
ATOM 1517 C CA . GLN A 1 189 ? 19.579 -33.639 11.472 1.00 57.00 189 GLN A CA 1
ATOM 1518 C C . GLN A 1 189 ? 19.637 -33.086 12.904 1.00 57.00 189 GLN A C 1
ATOM 1520 O O . GLN A 1 189 ? 19.941 -33.838 13.828 1.00 57.00 189 GLN A O 1
ATOM 1525 N N . SER A 1 190 ? 19.335 -31.802 13.120 1.00 54.25 190 SER A N 1
ATOM 1526 C CA . SER A 1 190 ? 19.294 -31.211 14.466 1.00 54.25 190 SER A CA 1
ATOM 1527 C C . SER A 1 190 ? 18.043 -31.605 15.262 1.00 54.25 190 SER A C 1
ATOM 1529 O O . SER A 1 190 ? 18.097 -31.625 16.487 1.00 54.25 190 SER A O 1
ATOM 1531 N N . ILE A 1 191 ? 16.952 -32.001 14.597 1.00 53.34 191 ILE A N 1
ATOM 1532 C CA . ILE A 1 191 ? 15.730 -32.496 15.258 1.00 53.34 191 ILE A CA 1
ATOM 1533 C C . ILE A 1 191 ? 15.899 -33.939 15.786 1.00 53.34 191 ILE A C 1
ATOM 1535 O O . ILE A 1 191 ? 15.233 -34.321 16.745 1.00 53.34 191 ILE A O 1
ATOM 1539 N N . GLU A 1 192 ? 16.819 -34.737 15.230 1.00 50.16 192 GLU A N 1
ATOM 1540 C CA . GLU A 1 192 ? 17.065 -36.119 15.686 1.00 50.16 192 GLU A CA 1
ATOM 1541 C C . GLU A 1 192 ? 18.019 -36.237 16.891 1.00 50.16 192 GLU A C 1
ATOM 1543 O O . GLU A 1 192 ? 18.052 -37.294 17.523 1.00 50.16 192 GLU A O 1
ATOM 1548 N N . LEU A 1 193 ? 18.768 -35.188 17.260 1.00 50.16 193 LEU A N 1
ATOM 1549 C CA . LEU A 1 193 ? 19.766 -35.288 18.338 1.00 50.16 193 LEU A CA 1
ATOM 1550 C C . LEU A 1 193 ? 19.265 -34.945 19.752 1.00 50.16 193 LEU A C 1
ATOM 1552 O O . LEU A 1 193 ? 19.905 -35.370 20.711 1.00 50.16 193 LEU A O 1
ATOM 1556 N N . ASP A 1 194 ? 18.121 -34.274 19.913 1.00 46.38 194 ASP A N 1
ATOM 1557 C CA . ASP A 1 194 ? 17.580 -33.916 21.242 1.00 46.38 194 ASP A CA 1
ATOM 1558 C C . ASP A 1 194 ? 16.589 -34.953 21.820 1.00 46.38 194 ASP A C 1
ATOM 1560 O O . A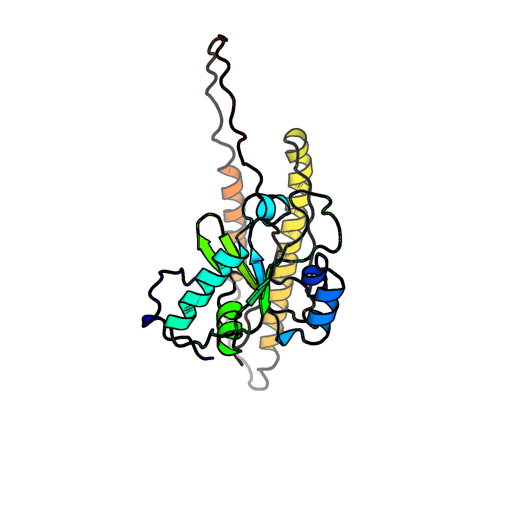SP A 1 194 ? 16.059 -34.776 22.917 1.00 46.38 194 ASP A O 1
ATOM 1564 N N . GLY A 1 195 ? 16.343 -36.066 21.114 1.00 50.81 195 GLY A N 1
ATOM 1565 C CA . GLY A 1 195 ? 15.319 -37.057 21.480 1.00 50.81 195 GLY A CA 1
ATOM 1566 C C . GLY A 1 195 ? 15.801 -38.437 21.943 1.00 50.81 195 GLY A C 1
ATOM 1567 O O . GLY A 1 195 ? 14.961 -39.265 22.289 1.00 50.81 195 GLY A O 1
ATOM 1568 N N . LEU A 1 196 ? 17.103 -38.743 21.945 1.00 44.34 196 LEU A N 1
ATOM 1569 C CA . LEU A 1 196 ? 17.578 -40.121 22.161 1.00 44.34 196 LEU A CA 1
ATOM 1570 C C . LEU A 1 196 ? 18.676 -40.226 23.225 1.00 44.34 196 LEU A C 1
ATOM 1572 O O . LEU A 1 196 ? 19.837 -40.510 22.937 1.00 44.34 196 LEU A O 1
ATOM 1576 N N . ALA A 1 197 ? 18.267 -40.100 24.488 1.00 47.28 197 ALA A N 1
ATOM 1577 C CA . ALA A 1 197 ? 18.949 -40.762 25.592 1.00 47.28 197 ALA A CA 1
ATOM 1578 C C . ALA A 1 197 ? 18.151 -42.010 26.014 1.00 47.28 197 ALA A C 1
ATOM 1580 O O . ALA A 1 197 ? 16.994 -41.917 26.409 1.00 47.28 197 ALA A O 1
ATOM 1581 N N . MET A 1 198 ? 18.848 -43.152 25.995 1.00 44.44 198 MET A N 1
ATOM 1582 C CA . MET A 1 198 ? 18.511 -44.466 26.573 1.00 44.44 198 MET A CA 1
ATOM 1583 C C . MET A 1 198 ? 17.658 -45.438 25.737 1.00 44.44 198 MET A C 1
ATOM 1585 O O . MET A 1 198 ? 16.437 -45.444 25.820 1.00 44.44 198 MET A O 1
ATOM 1589 N N . SER A 1 199 ? 18.327 -46.369 25.039 1.00 38.06 199 SER A N 1
ATOM 1590 C CA . SER A 1 199 ? 18.256 -47.835 25.278 1.00 38.06 199 SER A CA 1
ATOM 1591 C C . SER A 1 199 ? 19.070 -48.602 24.203 1.00 38.06 199 SER A C 1
ATOM 1593 O O . SER A 1 199 ? 19.126 -48.130 23.067 1.00 38.06 199 SER A O 1
ATOM 1595 N N . PRO A 1 200 ? 19.741 -49.736 24.509 1.00 50.16 200 PRO A N 1
ATOM 1596 C CA . PRO A 1 200 ? 20.690 -50.372 23.594 1.00 50.16 200 PRO A CA 1
ATOM 1597 C C . PRO A 1 200 ? 20.041 -51.275 22.520 1.00 50.16 200 PRO A C 1
ATOM 1599 O O . PRO A 1 200 ? 18.984 -51.870 22.705 1.00 50.16 200 PRO A O 1
ATOM 1602 N N . THR A 1 201 ? 20.756 -51.341 21.397 1.00 42.47 201 THR A N 1
ATOM 1603 C CA . THR A 1 201 ? 20.625 -52.064 20.109 1.00 42.47 201 THR A CA 1
ATOM 1604 C C . THR A 1 201 ? 20.562 -53.614 20.182 1.00 42.47 201 THR A C 1
ATOM 1606 O O . THR A 1 201 ? 20.876 -54.160 21.238 1.00 42.47 201 THR A O 1
ATOM 1609 N N . PRO A 1 202 ? 20.433 -54.377 19.052 1.00 59.53 202 PRO A N 1
ATOM 1610 C CA . PRO A 1 202 ? 19.663 -54.230 17.784 1.00 59.53 202 PRO A CA 1
ATOM 1611 C C . PRO A 1 202 ? 19.037 -55.603 17.311 1.00 59.53 202 PRO A C 1
ATOM 1613 O O . PRO A 1 202 ? 18.976 -56.519 18.131 1.00 59.53 202 PRO A O 1
ATOM 1616 N N . PRO A 1 203 ? 18.570 -55.817 16.042 1.00 47.88 203 PRO A N 1
ATOM 1617 C CA . PRO A 1 203 ? 19.472 -56.041 14.889 1.00 47.88 203 PRO A CA 1
ATOM 1618 C C . PRO A 1 203 ? 19.038 -55.436 13.525 1.00 47.88 203 PRO A C 1
ATOM 1620 O O . PRO A 1 203 ? 17.875 -55.433 13.145 1.00 47.88 203 PRO A O 1
ATOM 1623 N N . HIS A 1 204 ? 20.058 -54.986 12.783 1.00 46.25 204 HIS A N 1
ATOM 1624 C CA . HIS A 1 204 ? 20.224 -54.902 11.320 1.00 46.25 204 HIS A CA 1
ATOM 1625 C C . HIS A 1 204 ? 19.025 -54.614 10.389 1.00 46.25 204 HIS A C 1
ATOM 1627 O O . HIS A 1 204 ? 18.292 -55.516 9.994 1.00 46.25 204 HIS A O 1
ATOM 1633 N N . ALA A 1 205 ? 19.006 -53.393 9.836 1.00 38.50 205 ALA A N 1
ATOM 1634 C CA . ALA A 1 205 ? 18.424 -53.100 8.525 1.00 38.50 205 ALA A CA 1
ATOM 1635 C C . ALA A 1 205 ? 19.485 -52.469 7.601 1.00 38.50 205 ALA A C 1
ATOM 1637 O O . ALA A 1 205 ? 20.224 -51.565 7.989 1.00 38.50 205 ALA A O 1
ATOM 1638 N N . THR A 1 206 ? 19.590 -53.006 6.390 1.00 49.09 206 THR A N 1
ATOM 1639 C CA . THR A 1 206 ? 20.609 -52.719 5.369 1.00 49.09 206 THR A CA 1
ATOM 1640 C C . THR A 1 206 ? 20.270 -51.444 4.572 1.00 49.09 206 THR A C 1
ATOM 1642 O O . THR A 1 206 ? 19.113 -51.273 4.188 1.00 49.09 206 THR A O 1
ATOM 1645 N N . PRO A 1 207 ? 21.236 -50.562 4.240 1.00 45.81 207 PRO A N 1
ATOM 1646 C CA . PRO A 1 207 ? 20.971 -49.353 3.462 1.00 45.81 207 PRO A CA 1
ATOM 1647 C C . PRO A 1 207 ? 21.058 -49.646 1.954 1.00 45.81 207 PRO A C 1
ATOM 1649 O O . PRO A 1 207 ? 22.134 -49.573 1.368 1.00 45.81 207 PRO A O 1
ATOM 1652 N N . SER A 1 208 ? 19.938 -49.982 1.304 1.00 50.12 208 SER A N 1
ATOM 1653 C CA . SER A 1 208 ? 19.893 -50.209 -0.158 1.00 50.12 208 SER A CA 1
ATOM 1654 C C . SER A 1 208 ? 18.953 -49.281 -0.941 1.00 50.12 208 SER A C 1
ATOM 1656 O O . SER A 1 208 ? 18.983 -49.297 -2.168 1.00 50.12 208 SER A O 1
ATOM 1658 N N . ASN A 1 209 ? 18.171 -48.412 -0.286 1.00 49.44 209 ASN A N 1
ATOM 1659 C CA . ASN A 1 209 ? 17.144 -47.609 -0.973 1.00 49.44 209 ASN A CA 1
ATOM 1660 C C . ASN A 1 209 ? 17.521 -46.150 -1.297 1.00 49.44 209 ASN A C 1
ATOM 1662 O O . ASN A 1 209 ? 16.808 -45.504 -2.057 1.00 49.44 209 ASN A O 1
ATOM 1666 N N . LEU A 1 210 ? 18.637 -45.611 -0.794 1.00 45.50 210 LEU A N 1
ATOM 1667 C CA . LEU A 1 210 ? 18.991 -44.191 -0.998 1.00 45.50 210 LEU A CA 1
ATOM 1668 C C . LEU A 1 210 ? 19.668 -43.904 -2.350 1.00 45.50 210 LEU A C 1
ATOM 1670 O O . LEU A 1 210 ? 19.469 -42.839 -2.936 1.00 45.50 210 LEU A O 1
ATOM 1674 N N . THR A 1 211 ? 20.409 -44.865 -2.906 1.00 49.88 211 THR A N 1
ATOM 1675 C CA . THR A 1 211 ? 21.077 -44.707 -4.211 1.00 49.88 211 THR A CA 1
ATOM 1676 C C . THR A 1 211 ? 20.081 -44.778 -5.377 1.00 49.88 211 THR A C 1
ATOM 1678 O O . THR A 1 211 ? 20.271 -44.121 -6.403 1.00 49.88 211 THR A O 1
ATOM 1681 N N . ALA A 1 212 ? 18.977 -45.515 -5.209 1.00 51.34 212 ALA A N 1
ATOM 1682 C CA . ALA A 1 212 ? 17.930 -45.651 -6.222 1.00 51.34 212 ALA A CA 1
ATOM 1683 C C . ALA A 1 212 ? 17.158 -44.334 -6.427 1.00 51.34 212 ALA A C 1
ATOM 1685 O O . ALA A 1 212 ? 16.944 -43.908 -7.565 1.00 51.34 212 ALA A O 1
ATOM 1686 N N . THR A 1 213 ? 16.827 -43.631 -5.341 1.00 50.28 213 THR A N 1
ATOM 1687 C CA . THR A 1 213 ? 16.042 -42.387 -5.390 1.00 50.28 213 THR A CA 1
ATOM 1688 C C . THR A 1 213 ? 16.822 -41.226 -6.011 1.00 50.28 213 THR A C 1
ATOM 1690 O O . THR A 1 213 ? 16.274 -40.474 -6.819 1.00 50.28 213 THR A O 1
ATOM 1693 N N . MET A 1 214 ? 18.126 -41.110 -5.726 1.00 47.03 214 MET A N 1
ATOM 1694 C CA . MET A 1 214 ? 18.965 -40.073 -6.350 1.00 47.03 214 MET A CA 1
ATOM 1695 C C . MET A 1 214 ? 19.255 -40.352 -7.832 1.00 47.03 214 MET A C 1
ATOM 1697 O O . MET A 1 214 ? 19.378 -39.416 -8.623 1.00 47.03 214 MET A O 1
ATOM 1701 N N . THR A 1 215 ? 19.306 -41.625 -8.237 1.00 51.72 215 THR A N 1
ATOM 1702 C CA . THR A 1 215 ? 19.469 -42.002 -9.651 1.00 51.72 215 THR A CA 1
ATOM 1703 C C . THR A 1 215 ? 18.195 -41.692 -10.446 1.00 51.72 215 THR A C 1
ATOM 1705 O O . THR A 1 215 ? 18.284 -41.119 -11.529 1.00 51.72 215 THR A O 1
ATOM 1708 N N . ALA A 1 216 ? 17.007 -41.942 -9.882 1.00 49.75 216 ALA A N 1
ATOM 1709 C CA . ALA A 1 216 ? 15.723 -41.638 -10.526 1.00 49.75 216 ALA A CA 1
ATOM 1710 C C . ALA A 1 216 ? 15.499 -40.128 -10.773 1.00 49.75 216 ALA A C 1
ATOM 1712 O O . ALA A 1 216 ? 14.995 -39.733 -11.831 1.00 49.75 216 ALA A O 1
ATOM 1713 N N . MET A 1 217 ? 15.937 -39.263 -9.850 1.00 46.09 217 MET A N 1
ATOM 1714 C CA . MET A 1 217 ? 15.880 -37.806 -10.048 1.00 46.09 217 MET A CA 1
ATOM 1715 C C . MET A 1 217 ? 16.839 -37.316 -11.145 1.00 46.09 217 MET A C 1
ATOM 1717 O O . MET A 1 217 ? 16.497 -36.406 -11.902 1.00 46.09 217 MET A O 1
ATOM 1721 N N . LYS A 1 218 ? 18.011 -37.948 -11.292 1.00 45.09 218 LYS A N 1
ATOM 1722 C CA . LYS A 1 218 ? 19.002 -37.589 -12.321 1.00 45.09 218 LYS A CA 1
ATOM 1723 C C . LYS A 1 218 ? 18.553 -37.990 -13.734 1.00 45.09 218 LYS A C 1
ATOM 1725 O O . LYS A 1 218 ? 18.785 -37.244 -14.687 1.00 45.09 218 LYS A O 1
ATOM 1730 N N . THR A 1 219 ? 17.856 -39.119 -13.870 1.00 44.53 219 THR A N 1
ATOM 1731 C CA . THR A 1 219 ? 17.312 -39.577 -15.159 1.00 44.53 219 THR A CA 1
ATOM 1732 C C . THR A 1 219 ? 16.169 -38.679 -15.636 1.00 44.53 219 THR A C 1
ATOM 1734 O O . THR A 1 219 ? 16.169 -38.265 -16.791 1.00 44.53 219 THR A O 1
ATOM 1737 N N . THR A 1 220 ? 15.272 -38.268 -14.732 1.00 45.53 220 THR A N 1
ATOM 1738 C CA . THR A 1 220 ? 14.126 -37.396 -15.062 1.00 45.53 220 THR A CA 1
ATOM 1739 C C . THR A 1 220 ? 14.570 -36.008 -15.548 1.00 45.53 220 THR A C 1
ATOM 1741 O O . THR A 1 220 ? 14.008 -35.470 -16.501 1.00 45.53 220 THR A O 1
ATOM 1744 N N . ALA A 1 221 ? 15.642 -35.456 -14.967 1.00 41.75 221 ALA A N 1
ATOM 1745 C CA . ALA A 1 221 ? 16.219 -34.184 -15.409 1.00 41.75 221 ALA A CA 1
ATOM 1746 C C . ALA A 1 221 ? 16.889 -34.264 -16.795 1.00 41.75 221 ALA A C 1
ATOM 1748 O O . ALA A 1 221 ? 16.999 -33.253 -17.479 1.00 41.75 221 ALA A O 1
ATOM 1749 N N . THR A 1 222 ? 17.317 -35.454 -17.231 1.00 42.56 222 THR A N 1
ATOM 1750 C CA . THR A 1 222 ? 17.970 -35.637 -18.538 1.00 42.56 222 THR A CA 1
ATOM 1751 C C . THR A 1 222 ? 16.940 -35.797 -19.663 1.00 42.56 222 THR A C 1
ATOM 1753 O O . THR A 1 222 ? 17.166 -35.314 -20.771 1.00 42.56 222 THR A O 1
ATOM 1756 N N . THR A 1 223 ? 15.778 -36.399 -19.382 1.00 44.16 223 THR A N 1
ATOM 1757 C CA . THR A 1 223 ? 14.713 -36.618 -20.379 1.00 44.16 223 THR A CA 1
ATOM 1758 C C . THR A 1 223 ? 13.961 -35.334 -20.751 1.00 44.16 223 THR A C 1
ATOM 1760 O O . THR A 1 223 ? 13.528 -35.194 -21.893 1.00 44.16 223 THR A O 1
ATOM 1763 N N . MET A 1 224 ? 13.848 -34.356 -19.841 1.00 41.56 224 MET A N 1
ATOM 1764 C CA . MET A 1 224 ? 13.220 -33.064 -20.170 1.00 41.56 224 MET A CA 1
ATOM 1765 C C . MET A 1 224 ? 14.074 -32.202 -21.111 1.00 41.56 224 MET A C 1
ATOM 1767 O O . MET A 1 224 ? 13.525 -31.396 -21.853 1.00 41.56 224 MET A O 1
ATOM 1771 N N . THR A 1 225 ? 15.396 -32.390 -21.140 1.00 41.34 225 THR A N 1
ATOM 1772 C CA . THR A 1 225 ? 16.300 -31.608 -22.002 1.00 41.34 225 THR A CA 1
ATOM 1773 C C . THR A 1 225 ? 16.285 -32.087 -23.455 1.00 41.34 225 THR A C 1
ATOM 1775 O O . THR A 1 225 ? 16.587 -31.314 -24.359 1.00 41.34 225 THR A O 1
ATOM 1778 N N . THR A 1 226 ? 15.921 -33.349 -23.707 1.00 41.00 226 THR A N 1
ATOM 1779 C CA . THR A 1 226 ? 15.875 -33.910 -25.070 1.00 41.00 226 THR A CA 1
ATOM 1780 C C . THR A 1 226 ? 14.537 -33.661 -25.772 1.00 41.00 226 THR A C 1
ATOM 1782 O O . THR A 1 226 ? 14.503 -33.604 -26.997 1.00 41.00 226 THR A O 1
ATOM 1785 N N . ALA A 1 227 ? 13.448 -33.455 -25.024 1.00 39.38 227 ALA A N 1
ATOM 1786 C CA . ALA A 1 227 ? 12.114 -33.229 -25.592 1.00 39.38 227 ALA A CA 1
ATOM 1787 C C . ALA A 1 227 ? 11.915 -31.816 -26.180 1.00 39.38 227 ALA A C 1
ATOM 1789 O O . ALA A 1 227 ? 11.022 -31.611 -26.998 1.00 39.38 227 ALA A O 1
ATOM 1790 N N . THR A 1 228 ? 12.748 -30.840 -25.812 1.00 41.00 228 THR A N 1
ATOM 1791 C CA . THR A 1 228 ? 12.602 -29.440 -26.258 1.00 41.00 228 THR A CA 1
ATOM 1792 C C . THR A 1 228 ? 13.340 -29.127 -27.566 1.00 41.00 228 THR A C 1
ATOM 1794 O O . THR A 1 228 ? 13.276 -28.000 -28.043 1.00 41.00 228 THR A O 1
ATOM 1797 N N . ALA A 1 229 ? 14.039 -30.098 -28.164 1.00 42.62 229 ALA A N 1
ATOM 1798 C CA . ALA A 1 229 ? 14.886 -29.878 -29.340 1.00 42.62 229 ALA A CA 1
ATOM 1799 C C . ALA A 1 229 ? 14.264 -30.332 -30.679 1.00 42.62 229 ALA A C 1
ATOM 1801 O O . ALA A 1 229 ? 14.968 -30.353 -31.685 1.00 42.62 229 ALA A O 1
ATOM 1802 N N . THR A 1 230 ? 12.981 -30.720 -30.730 1.00 39.62 230 THR A N 1
ATOM 1803 C CA . THR A 1 230 ? 12.412 -31.393 -31.925 1.00 39.62 230 THR A CA 1
ATOM 1804 C C . THR A 1 230 ? 11.132 -30.785 -32.503 1.00 39.62 230 THR A C 1
ATOM 1806 O O . THR A 1 230 ? 10.454 -31.442 -33.288 1.00 39.62 230 THR A O 1
ATOM 1809 N N . THR A 1 231 ? 10.808 -29.524 -32.209 1.00 42.91 231 THR A N 1
ATOM 1810 C CA . THR A 1 231 ? 9.654 -28.871 -32.856 1.00 42.91 231 THR A CA 1
ATOM 1811 C C . THR A 1 231 ? 9.896 -27.387 -33.086 1.00 42.91 231 THR A C 1
ATOM 1813 O O . THR A 1 231 ? 9.394 -26.555 -32.349 1.00 42.91 231 THR A O 1
ATOM 1816 N N . GLU A 1 232 ? 10.665 -27.059 -34.124 1.00 36.19 232 GLU A N 1
ATOM 1817 C CA . GLU A 1 232 ? 10.464 -25.822 -34.891 1.00 36.19 232 GLU A CA 1
ATOM 1818 C C . GLU A 1 232 ? 11.222 -25.917 -36.221 1.00 36.19 232 GLU A C 1
ATOM 1820 O O . GLU A 1 232 ? 12.385 -25.546 -36.366 1.00 36.19 232 GLU A O 1
ATOM 1825 N N . THR A 1 233 ? 10.575 -26.501 -37.226 1.00 37.59 233 THR A N 1
ATOM 1826 C CA . THR A 1 233 ? 10.983 -26.354 -38.624 1.00 37.59 233 THR A CA 1
ATOM 1827 C C . THR A 1 233 ? 9.728 -26.319 -39.488 1.00 37.59 233 THR A C 1
ATOM 1829 O O . THR A 1 233 ? 8.879 -27.197 -39.376 1.00 37.59 233 THR A O 1
ATOM 1832 N N . ALA A 1 234 ? 9.689 -25.314 -40.367 1.00 36.72 234 ALA A N 1
ATOM 1833 C CA . ALA A 1 234 ? 8.763 -25.078 -41.478 1.00 36.72 234 ALA A CA 1
ATOM 1834 C C . ALA A 1 234 ? 7.470 -24.288 -41.188 1.00 36.72 234 ALA A C 1
ATOM 1836 O O . ALA A 1 234 ? 6.452 -24.844 -40.796 1.00 36.72 234 ALA A O 1
ATOM 1837 N N . ALA A 1 235 ? 7.495 -22.998 -41.550 1.00 36.91 235 ALA A N 1
ATOM 1838 C CA . ALA A 1 235 ? 6.508 -22.397 -42.457 1.00 36.91 235 ALA A CA 1
ATOM 1839 C C . ALA A 1 235 ? 7.022 -21.037 -42.974 1.00 36.91 235 ALA A C 1
ATOM 1841 O O . ALA A 1 235 ? 6.825 -19.992 -42.358 1.00 36.91 235 ALA A O 1
ATOM 1842 N N . THR A 1 236 ? 7.691 -21.053 -44.126 1.00 37.31 236 THR A N 1
ATOM 1843 C CA . THR A 1 236 ? 7.958 -19.858 -44.936 1.00 37.31 236 THR A CA 1
ATOM 1844 C C . THR A 1 236 ? 6.755 -19.640 -45.847 1.00 37.31 236 THR A C 1
ATOM 1846 O O . THR A 1 236 ? 6.479 -20.489 -46.689 1.00 37.31 236 THR A O 1
ATOM 1849 N N . THR A 1 237 ? 6.054 -18.512 -45.709 1.00 40.69 237 THR A N 1
ATOM 1850 C CA . THR A 1 237 ? 5.103 -18.061 -46.737 1.00 40.69 237 THR A CA 1
ATOM 1851 C C . THR A 1 237 ? 5.303 -16.573 -46.990 1.00 40.69 237 THR A C 1
ATOM 1853 O O . THR A 1 237 ? 5.100 -15.740 -46.112 1.00 40.69 237 THR A O 1
ATOM 1856 N N . THR A 1 238 ? 5.751 -16.269 -48.202 1.00 42.53 238 THR A N 1
ATOM 1857 C CA . THR A 1 238 ? 5.806 -14.948 -48.828 1.00 42.53 238 THR A CA 1
ATOM 1858 C C . THR A 1 238 ? 4.394 -14.446 -49.128 1.00 42.53 238 THR A C 1
ATOM 1860 O O . THR A 1 238 ? 3.651 -15.154 -49.808 1.00 42.53 238 THR A O 1
ATOM 1863 N N . VAL A 1 239 ? 4.038 -13.231 -48.699 1.00 40.66 239 VAL A N 1
ATOM 1864 C CA . VAL A 1 239 ? 2.921 -12.472 -49.288 1.00 40.66 239 VAL A CA 1
ATOM 1865 C C . VAL A 1 239 ? 3.313 -11.005 -49.432 1.00 40.66 239 VAL A C 1
ATOM 1867 O O . VAL A 1 239 ? 3.867 -10.395 -48.518 1.00 40.66 239 VAL A O 1
ATOM 1870 N N . ASP A 1 240 ? 3.012 -10.517 -50.629 1.00 40.41 240 ASP A N 1
ATOM 1871 C CA . ASP A 1 240 ? 3.255 -9.210 -51.214 1.00 40.41 240 ASP A CA 1
ATOM 1872 C C . ASP A 1 240 ? 2.844 -7.986 -50.389 1.00 40.41 240 ASP A C 1
ATOM 1874 O O . ASP A 1 240 ? 1.841 -7.931 -49.675 1.00 40.41 240 ASP A O 1
ATOM 1878 N N . GLU A 1 241 ? 3.635 -6.949 -50.629 1.00 40.53 241 GLU A N 1
ATOM 1879 C CA . GLU A 1 241 ? 3.547 -5.579 -50.166 1.00 40.53 241 GLU A CA 1
ATOM 1880 C C . GLU A 1 241 ? 2.478 -4.790 -50.951 1.00 40.53 241 GLU A C 1
ATOM 1882 O O . GLU A 1 241 ? 2.674 -4.460 -52.122 1.00 40.53 241 GLU A O 1
ATOM 1887 N N . LYS A 1 242 ? 1.354 -4.409 -50.315 1.00 34.22 242 LYS A N 1
ATOM 1888 C CA . LYS A 1 242 ? 0.573 -3.238 -50.767 1.00 34.22 242 LYS A CA 1
ATOM 1889 C C . LYS A 1 242 ? -0.318 -2.601 -49.689 1.00 34.22 242 LYS A C 1
ATOM 1891 O O . LYS A 1 242 ? -1.398 -3.079 -49.370 1.00 34.22 242 LYS A O 1
ATOM 1896 N N . ALA A 1 243 ? 0.167 -1.465 -49.188 1.00 40.41 243 ALA A N 1
ATOM 1897 C CA . ALA A 1 243 ? -0.539 -0.267 -48.722 1.00 40.41 243 ALA A CA 1
ATOM 1898 C C . ALA A 1 243 ? -1.956 -0.388 -48.107 1.00 40.41 243 ALA A C 1
ATOM 1900 O O . ALA A 1 243 ? -2.958 -0.343 -48.815 1.00 40.41 243 ALA A O 1
ATOM 1901 N N . ALA A 1 244 ? -2.034 -0.269 -46.777 1.00 35.72 244 ALA A N 1
ATOM 1902 C CA . ALA A 1 244 ? -3.106 0.467 -46.099 1.00 35.72 244 ALA A CA 1
ATOM 1903 C C . ALA A 1 244 ? -2.605 0.989 -44.741 1.00 35.72 244 ALA A C 1
ATOM 1905 O O . ALA A 1 244 ? -2.308 0.227 -43.826 1.00 35.72 244 ALA A O 1
ATOM 1906 N N . ARG A 1 245 ? -2.488 2.318 -44.615 1.00 41.53 245 ARG A N 1
ATOM 1907 C CA . ARG A 1 245 ? -2.265 3.004 -43.335 1.00 41.53 245 ARG A CA 1
ATOM 1908 C C . ARG A 1 245 ? -3.493 2.786 -42.453 1.00 41.53 245 ARG A C 1
ATOM 1910 O O . ARG A 1 245 ? -4.560 3.323 -42.734 1.00 41.53 245 ARG A O 1
ATOM 1917 N N . THR A 1 246 ? -3.328 2.056 -41.360 1.00 34.12 246 THR A N 1
ATOM 1918 C CA . THR A 1 246 ? -4.276 2.037 -40.243 1.00 34.12 246 THR A CA 1
ATOM 1919 C C . THR A 1 246 ? -3.485 2.265 -38.964 1.00 34.12 246 THR A C 1
ATOM 1921 O O . THR A 1 246 ? -2.434 1.667 -38.749 1.00 34.12 246 THR A O 1
ATOM 1924 N N . VAL A 1 247 ? -3.953 3.225 -38.169 1.00 40.12 247 VAL A N 1
ATOM 1925 C CA . VAL A 1 247 ? -3.331 3.694 -36.930 1.00 40.12 247 VAL A CA 1
ATOM 1926 C C . VAL A 1 247 ? -3.254 2.525 -35.949 1.00 40.12 247 VAL A C 1
ATOM 1928 O O . VAL A 1 247 ? -4.276 2.061 -35.450 1.00 40.12 247 VAL A O 1
ATOM 1931 N N . ALA A 1 248 ? -2.040 2.031 -35.707 1.00 32.25 248 ALA A N 1
ATOM 1932 C CA . ALA A 1 248 ? -1.787 0.976 -34.740 1.00 32.25 248 ALA A CA 1
ATOM 1933 C C . ALA A 1 248 ? -2.029 1.509 -33.320 1.00 32.25 248 ALA A C 1
ATOM 1935 O O . ALA A 1 248 ? -1.389 2.466 -32.880 1.00 32.25 248 ALA A O 1
ATOM 1936 N N . ALA A 1 249 ? -2.964 0.880 -32.610 1.00 35.72 249 ALA A N 1
ATOM 1937 C CA . ALA A 1 249 ? -3.088 1.013 -31.167 1.00 35.72 249 ALA A CA 1
ATOM 1938 C C . ALA A 1 249 ? -1.807 0.474 -30.497 1.00 35.72 249 ALA A C 1
ATOM 1940 O O . ALA A 1 249 ? -1.288 -0.553 -30.941 1.00 35.72 249 ALA A O 1
ATOM 1941 N N . PRO A 1 250 ? -1.279 1.123 -29.445 1.00 36.72 250 PRO A N 1
ATOM 1942 C CA . PRO A 1 250 ? -0.103 0.617 -28.754 1.00 36.72 250 PRO A CA 1
ATOM 1943 C C . PRO A 1 250 ? -0.444 -0.687 -28.020 1.00 36.72 250 PRO A C 1
ATOM 1945 O O . PRO A 1 250 ? -1.286 -0.716 -27.122 1.00 36.72 250 PRO A O 1
ATOM 1948 N N . THR A 1 251 ? 0.230 -1.767 -28.405 1.00 33.94 251 THR A N 1
ATOM 1949 C CA . THR A 1 251 ? 0.253 -3.052 -27.704 1.00 33.94 251 THR A CA 1
ATOM 1950 C C . THR A 1 251 ? 0.880 -2.874 -26.317 1.00 33.94 251 THR A C 1
ATOM 1952 O O . THR A 1 251 ? 2.062 -2.557 -26.173 1.00 33.94 251 THR A O 1
ATOM 1955 N N . MET A 1 252 ? 0.063 -3.044 -25.274 1.00 31.22 252 MET A N 1
ATOM 1956 C CA . MET A 1 252 ? 0.481 -3.055 -23.869 1.00 31.22 252 MET A CA 1
ATOM 1957 C C . MET A 1 252 ? 1.111 -4.411 -23.508 1.00 31.22 252 MET A C 1
ATOM 1959 O O . MET A 1 252 ? 0.467 -5.250 -22.888 1.00 31.22 252 MET A O 1
ATOM 1963 N N . ASP A 1 253 ? 2.387 -4.596 -23.844 1.00 29.70 253 ASP A N 1
ATOM 1964 C CA . ASP A 1 253 ? 3.200 -5.736 -23.390 1.00 29.70 253 ASP A CA 1
ATOM 1965 C C . ASP A 1 253 ? 4.379 -5.254 -22.541 1.00 29.70 253 ASP A C 1
ATOM 1967 O O . ASP A 1 253 ? 5.538 -5.354 -22.937 1.00 29.70 253 ASP A O 1
ATOM 1971 N N . ARG A 1 254 ? 4.106 -4.676 -21.364 1.00 32.69 254 ARG A N 1
ATOM 1972 C CA . ARG A 1 254 ? 5.138 -4.439 -20.336 1.00 32.69 254 ARG A CA 1
ATOM 1973 C C . ARG A 1 254 ? 4.555 -4.607 -18.941 1.00 32.69 254 ARG A C 1
ATOM 1975 O O . ARG A 1 254 ? 4.084 -3.653 -18.330 1.00 32.69 254 ARG A O 1
ATOM 1982 N N . TRP A 1 255 ? 4.623 -5.832 -18.436 1.00 27.86 255 TRP A N 1
ATOM 1983 C CA . 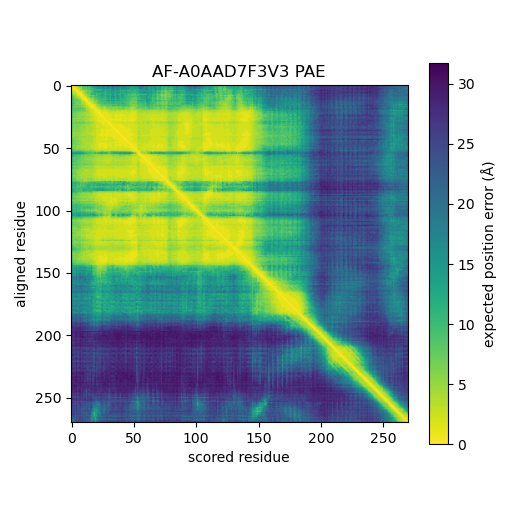TRP A 1 255 ? 4.436 -6.133 -17.022 1.00 27.86 255 TRP A CA 1
ATOM 1984 C C . TRP A 1 255 ? 5.813 -6.234 -16.369 1.00 27.86 255 TRP A C 1
ATOM 1986 O O . TRP A 1 255 ? 6.606 -7.103 -16.721 1.00 27.86 255 TRP A O 1
ATOM 1996 N N . TRP A 1 256 ? 6.098 -5.360 -15.407 1.00 31.97 256 TRP A N 1
ATOM 1997 C CA . TRP A 1 256 ? 7.192 -5.576 -14.465 1.00 31.97 256 TRP A CA 1
ATOM 1998 C C . TRP A 1 256 ? 6.630 -6.343 -13.270 1.00 31.97 256 TRP A C 1
ATOM 2000 O O . TRP A 1 256 ? 5.844 -5.805 -12.493 1.00 31.97 256 TRP A O 1
ATOM 2010 N N . CYS A 1 257 ? 7.021 -7.606 -13.112 1.00 28.06 257 CYS A N 1
ATOM 2011 C CA . CYS A 1 257 ? 6.883 -8.284 -11.832 1.00 28.06 257 CYS A CA 1
ATOM 2012 C C . CYS A 1 257 ? 8.067 -7.890 -10.949 1.00 28.06 257 CYS A C 1
ATOM 2014 O O . CYS A 1 257 ? 9.207 -8.231 -11.259 1.00 28.06 257 CYS A O 1
ATOM 2016 N N . ILE A 1 258 ? 7.801 -7.277 -9.796 1.00 31.33 258 ILE A N 1
ATOM 2017 C CA . ILE A 1 258 ? 8.717 -7.391 -8.659 1.00 31.33 258 ILE A CA 1
ATOM 2018 C C . ILE A 1 258 ? 8.585 -8.837 -8.166 1.00 31.33 258 ILE A C 1
ATOM 2020 O O . ILE A 1 258 ? 7.735 -9.150 -7.336 1.00 31.33 258 ILE A O 1
ATOM 2024 N N . LYS A 1 259 ? 9.375 -9.757 -8.730 1.00 31.47 259 LYS A N 1
ATOM 2025 C CA . LYS A 1 259 ? 9.548 -11.094 -8.151 1.00 31.47 259 LYS A CA 1
ATOM 2026 C C . LYS A 1 259 ? 10.587 -10.994 -7.040 1.00 31.47 259 LYS A C 1
ATOM 2028 O O . LYS A 1 259 ? 11.766 -11.253 -7.251 1.00 31.47 259 LYS A O 1
ATOM 2033 N N . GLY A 1 260 ? 10.139 -10.615 -5.847 1.00 31.56 260 GLY A N 1
ATOM 2034 C CA . GLY A 1 260 ? 10.868 -10.958 -4.633 1.00 31.56 260 GLY A CA 1
ATOM 2035 C C . GLY A 1 260 ? 10.742 -12.464 -4.421 1.00 31.56 260 GLY A C 1
ATOM 2036 O O . GLY A 1 260 ? 9.636 -12.965 -4.222 1.00 31.56 260 GLY A O 1
ATOM 2037 N N . LEU A 1 261 ? 11.848 -13.201 -4.509 1.00 30.86 261 LEU A N 1
ATOM 2038 C CA . LEU A 1 261 ? 11.883 -14.605 -4.114 1.00 30.86 261 LEU A CA 1
ATOM 2039 C C . LEU A 1 261 ? 11.855 -1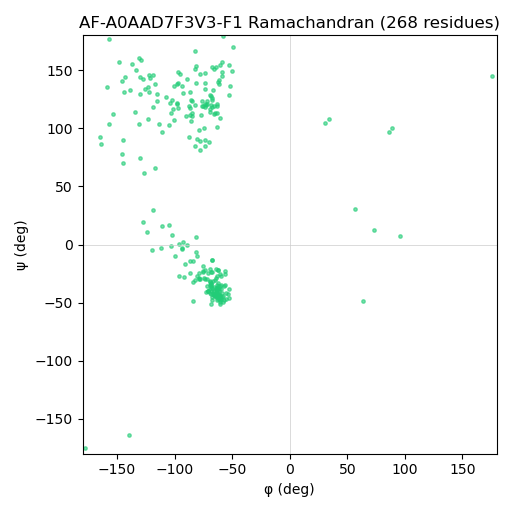4.645 -2.576 1.00 30.86 261 LEU A C 1
ATOM 2041 O O . LEU A 1 261 ? 12.893 -14.556 -1.929 1.00 30.86 261 LEU A O 1
ATOM 2045 N N . SER A 1 262 ? 10.661 -14.692 -1.983 1.00 34.78 262 SER A N 1
ATOM 2046 C CA . SER A 1 262 ? 10.505 -14.958 -0.552 1.00 34.78 262 SER A CA 1
ATOM 2047 C C . SER A 1 262 ? 10.465 -16.472 -0.359 1.00 34.78 262 SER A C 1
ATOM 2049 O O . SER A 1 262 ? 9.540 -17.143 -0.816 1.00 34.78 262 SER A O 1
ATOM 2051 N N . THR A 1 263 ? 11.502 -17.026 0.264 1.00 35.53 263 THR A N 1
ATOM 2052 C CA . THR A 1 263 ? 11.489 -18.397 0.776 1.00 35.53 263 THR A CA 1
ATOM 2053 C C . THR A 1 263 ? 10.422 -18.509 1.860 1.00 35.53 263 THR A C 1
ATOM 2055 O O . THR A 1 263 ? 10.475 -17.816 2.875 1.00 35.53 263 THR A O 1
ATOM 2058 N N . LEU A 1 264 ? 9.439 -19.375 1.614 1.00 35.94 264 LEU A N 1
ATOM 2059 C CA . LEU A 1 264 ? 8.387 -19.739 2.554 1.00 35.94 264 LEU A CA 1
ATOM 2060 C C . LEU A 1 264 ? 9.012 -20.477 3.745 1.00 35.94 264 LEU A C 1
ATOM 2062 O O . LEU A 1 264 ? 9.482 -21.601 3.591 1.00 35.94 264 LEU A O 1
ATOM 2066 N N . LEU A 1 265 ? 8.986 -19.868 4.929 1.00 34.59 265 LEU A N 1
ATOM 2067 C CA . LEU A 1 265 ? 9.102 -20.603 6.187 1.00 34.59 265 LEU A CA 1
ATOM 2068 C C . LEU A 1 265 ? 7.684 -20.935 6.678 1.00 34.59 265 LEU A C 1
ATOM 2070 O O . LEU A 1 265 ? 6.841 -20.032 6.717 1.00 34.59 265 LEU A O 1
ATOM 2074 N N . PRO A 1 266 ? 7.380 -22.192 7.045 1.00 32.91 266 PRO A N 1
ATOM 2075 C CA . PRO A 1 266 ? 6.135 -22.502 7.731 1.00 32.91 266 PRO A CA 1
ATOM 2076 C C . PRO A 1 266 ? 6.150 -21.830 9.110 1.00 32.91 266 PRO A C 1
ATOM 2078 O O . PRO A 1 266 ? 7.022 -22.097 9.933 1.00 32.91 266 PRO A O 1
ATOM 2081 N N . LEU A 1 267 ? 5.191 -20.938 9.362 1.00 36.25 267 LEU A N 1
ATOM 2082 C CA . LEU A 1 267 ? 4.969 -20.401 10.702 1.00 36.25 267 LEU A CA 1
ATOM 2083 C C . LEU A 1 267 ? 4.349 -21.493 11.578 1.00 36.25 267 LEU A C 1
ATOM 2085 O O . LEU A 1 267 ? 3.293 -22.035 11.251 1.00 36.25 267 LEU A O 1
ATOM 2089 N N . GLN A 1 268 ? 5.012 -21.783 12.695 1.00 31.12 268 GLN A N 1
ATOM 2090 C CA . GLN A 1 268 ? 4.434 -22.523 13.813 1.00 31.12 268 GLN A CA 1
ATOM 2091 C C . GLN A 1 268 ? 3.236 -21.730 14.374 1.00 31.12 268 GLN A C 1
ATOM 2093 O O . GLN A 1 268 ? 3.317 -20.500 14.472 1.00 31.12 268 GLN A O 1
ATOM 2098 N N . PRO A 1 269 ? 2.116 -22.390 14.711 1.00 43.28 269 PRO A N 1
ATOM 2099 C CA . PRO A 1 269 ? 0.988 -21.727 15.351 1.00 43.28 269 PRO A CA 1
ATOM 2100 C C . PRO A 1 269 ? 1.361 -21.308 16.782 1.00 43.28 269 PRO A C 1
ATOM 2102 O O . PRO A 1 269 ? 1.821 -22.137 17.561 1.00 43.28 269 PRO A O 1
ATOM 2105 N N . ASN A 1 270 ? 1.126 -20.033 17.108 1.00 37.50 270 ASN A N 1
ATOM 2106 C CA . ASN A 1 270 ? 0.955 -19.555 18.485 1.00 37.50 270 ASN A CA 1
ATOM 2107 C C . ASN A 1 270 ? -0.537 -19.505 18.815 1.00 37.50 270 ASN A C 1
ATOM 2109 O O . ASN A 1 270 ? -1.300 -19.013 17.946 1.00 37.50 270 ASN A O 1
#

Radius of gyration: 26.27 Å; Cα contacts (8 Å, |Δi|>4): 222; chains: 1; bounding box: 48×72×78 Å

Organism: NCBI:txid1033008

Secondary structure (DSSP, 8-state):
-----GGG--S------PPPP---HHHHHTTB-HHHHHHHHH-GGGEEEEEETT-SHHHHHH-TTHHHHHHHHHHHHHHTT---TT-EEEPPPBSS--SSTTPSP-PEEEES--HHHHHHHHHH-EEE-SSS-EEEEEE--TT-----S-----PPPPGGGHHHHHHHHHHHHHHHHHHHHHHHHHHHHHHSSSS--S----------SHHHHHHHHHHHHHHHHHHTTS-----------------PPP--------------PPPPP-

Mean predicted aligned error: 15.61 Å

Sequence (270 aa):
MVVPNVDKLTVPFTFAIYPRVVIPFGALLNNLSEVQTSKIKAKPTDFLAIVPHSTGRLFYQEHKYTNHDALTFIKIFSVAGINIRDIDIALPILRHKPKSNFDGPWLIIMTGASEELVKFLTWHQTFSVNRKLNFHALRFDPNLDLWVIMTTSGDTVHESDKANVSTPLYQLTSKLITWVAKLHYTDAQSIELDGLAMSPTPPHATPSNLTATMTAMKTTATTMTTATATTETAATTTVDEKAARTVAAPTMDRWWCIKGLSTLLPLQPN

Solvent-accessible surface area (backbone atoms only — not comparable to full-atom values): 17577 Å² total; per-residue (Å²): 134,86,75,74,70,64,90,55,57,91,66,93,72,85,91,67,91,69,84,83,85,81,74,40,38,69,62,67,42,66,50,34,20,68,71,58,39,53,54,40,71,76,44,31,84,61,39,37,37,35,35,47,62,88,40,19,57,51,47,52,70,79,40,75,55,52,46,56,55,52,47,56,57,58,52,56,50,35,77,56,72,45,78,56,92,59,56,44,57,44,73,64,52,62,58,63,84,71,90,41,59,68,30,74,69,54,44,33,41,34,32,55,66,37,73,68,54,51,51,51,44,45,70,62,26,66,46,78,80,50,100,87,43,36,32,36,36,41,73,52,40,90,84,51,72,77,86,73,89,73,87,87,85,80,78,88,76,50,81,91,42,44,78,72,51,50,56,58,52,50,53,51,51,52,52,50,52,52,50,54,53,49,54,58,52,54,57,58,56,61,65,63,68,83,73,76,84,88,82,88,87,86,84,91,84,82,96,73,66,70,68,56,57,58,50,54,56,55,54,58,63,54,56,62,66,62,69,75,76,77,81,86,83,88,85,91,78,92,78,85,92,78,90,77,95,69,89,78,76,83,81,88,84,81,84,84,76,86,77,75,87,74,82,85,72,87,77,78,88,130

pLDDT: mean 71.59, std 22.36, range [27.86, 98.25]

Foldseek 3Di:
DDDQPPVQQPDDDDPDDDDDDDDALCLLCVFAAPVVNVVCVVPQQQKKWKWWPQDFQLLCVVCVCLQVLVLVVLCSCVSSVFDDPQKDKAFGDGNDDAPDRRGGTGTIMIGDGDPVSLCVQQVSQWGDSDPSTIIGIGGNDNPDDDPQPDDDDDDDQDPVCCVVPVVVVVVVVVVVVVVVVVVVVVVVVVVVPVPDDDDDDDDDDDPDPPVVVVVVVVVVVVVVVVVVPPDDDDDDDDDDDDDDDDDDDDDPDDDDDPPRPDDDDDDDDD

Nearest PDB structures (foldseek):
  4qqb-assembly2_B  TM=5.594E-01  e=1.076E+00  Drosophila melanogaster
  8pvl-assembly1_CI  TM=5.399E-01  e=1.222E+00  Thermochaetoides thermophila DSM 1495
  7b0y-assembly1_b  TM=6.265E-01  e=2.966E+00  Homo sapiens
  2mgz-assembly1_A  TM=4.825E-01  e=1.574E+00  Caenorhabditis elegans